Protein AF-X1BBL1-F1 (afdb_monomer_lite)

Foldseek 3Di:
DALCVLVCVVVVDPDDDPPPVVNVVSVVVNVVVVVCVLQAALLNLLLVLLVPDDDPLLSVLQCQCLVSPAQDHDQLPVSCVVSVHDSVVSVVSNVVSLVVLVPDPDHDRPLLVCLLVLLVVQPFAFQVVSLVVCVVSNRHPHSHGVVSSQVVCVSNVNHRQWDWDQAQNTITIHGPVVVVVLNLLRVVQLVVCQAAVKDALVVQLVVSCVVPVPDNRSVVSLVSQVRHPQWDDLDSVRRMIGGNPHDDHHLSVQLVVVCVVPVDDDLVRSLVSSCVDPSCVVPRDPSSSSVSSQVVDPPHDDDDD

Secondary structure (DSSP, 8-state):
--HHHHHHHHHS-SS--S-HHHHHHHHHHHHHHHHHGGG--HHHHHHHHHHTTS-HHHHHHHHHHHTTTTS-PPPHHHHHHHHT--HHHHHHHHHHHHHHHHT-S----HHHHHHHHHHHHH-SEEHHHHHHHHHHTTS-SS---HHHHHHHHHHTT---S-EEEEETTEEEEE-HHHHHHHHHHHHHHHHHHHHHS-EEHHHHHHHHHHH-TTS-HHHHHHHHGGGSTTEEEEETTTTEEEETTS---SHHHHHHHHHHHHSS--HHHHHHHHHT-TTTGGGPPPHHHHHHHHHTSTT------

pLDDT: mean 78.42, std 9.32, range [45.88, 94.31]

Structure (mmCIF, N/CA/C/O backbone):
data_AF-X1BBL1-F1
#
_entry.id   AF-X1BBL1-F1
#
loop_
_atom_site.group_PDB
_atom_site.id
_atom_site.type_symbol
_atom_site.label_atom_id
_atom_site.label_alt_id
_atom_site.label_comp_id
_atom_site.label_asym_id
_atom_site.label_entity_id
_atom_site.label_seq_id
_atom_site.pdbx_PDB_ins_code
_atom_site.Cartn_x
_atom_site.Cartn_y
_atom_site.Cartn_z
_atom_site.occupancy
_atom_site.B_iso_or_equiv
_atom_site.auth_seq_id
_atom_site.auth_comp_id
_atom_site.auth_asym_id
_atom_site.auth_atom_id
_atom_site.pdbx_PDB_model_num
ATOM 1 N N . ARG A 1 1 ? 21.858 10.797 -27.393 1.00 49.03 1 ARG A N 1
ATOM 2 C CA . ARG A 1 1 ? 22.378 11.812 -26.449 1.00 49.03 1 ARG A CA 1
ATOM 3 C C . ARG A 1 1 ? 21.248 12.142 -25.503 1.00 49.03 1 ARG A C 1
ATOM 5 O O . ARG A 1 1 ? 20.133 12.306 -25.986 1.00 49.03 1 ARG A O 1
ATOM 12 N N . SER A 1 2 ? 21.519 12.136 -24.206 1.00 47.72 2 SER A N 1
ATOM 13 C CA . SER A 1 2 ? 20.536 12.478 -23.174 1.00 47.72 2 SER A CA 1
ATOM 14 C C . SER A 1 2 ? 20.086 13.941 -23.322 1.00 47.72 2 SER A C 1
ATOM 16 O O . SER A 1 2 ? 20.860 14.765 -23.817 1.00 47.72 2 SER A O 1
ATOM 18 N N . ILE A 1 3 ? 18.854 14.272 -22.910 1.00 54.09 3 ILE A N 1
ATOM 19 C CA . ILE A 1 3 ? 18.365 15.666 -22.863 1.00 54.09 3 ILE A CA 1
ATOM 20 C C . ILE A 1 3 ? 19.303 16.510 -21.998 1.00 54.09 3 ILE A C 1
ATOM 22 O O . ILE A 1 3 ? 19.653 17.610 -22.410 1.00 54.09 3 ILE A O 1
ATOM 26 N N . ASP A 1 4 ? 19.785 15.954 -20.884 1.00 48.88 4 ASP A N 1
ATOM 27 C CA . ASP A 1 4 ? 20.775 16.603 -20.023 1.00 48.88 4 ASP A CA 1
ATOM 28 C C . ASP A 1 4 ? 22.119 16.787 -20.720 1.00 48.88 4 ASP A C 1
ATOM 30 O O . ASP A 1 4 ? 22.669 17.871 -20.712 1.00 48.88 4 ASP A O 1
ATOM 34 N N . GLU A 1 5 ? 22.639 15.790 -21.437 1.00 56.97 5 GLU A N 1
ATOM 35 C CA . GLU A 1 5 ? 23.907 15.971 -22.160 1.00 56.97 5 GLU A CA 1
ATOM 36 C C . GLU A 1 5 ? 23.832 17.105 -23.189 1.00 56.97 5 GLU A C 1
ATOM 38 O O . GLU A 1 5 ? 24.812 17.814 -23.384 1.00 56.97 5 GLU A O 1
ATOM 43 N N . LEU A 1 6 ? 22.688 17.278 -23.859 1.00 59.50 6 LEU A N 1
ATOM 44 C CA . LEU A 1 6 ? 22.479 18.375 -24.802 1.00 59.50 6 LEU A CA 1
ATOM 45 C C . LEU A 1 6 ? 22.178 19.700 -24.091 1.00 59.50 6 LEU A C 1
ATOM 47 O O . LEU A 1 6 ? 22.663 20.728 -24.552 1.00 59.50 6 LEU A O 1
ATOM 51 N N . SER A 1 7 ? 21.411 19.692 -22.996 1.00 54.03 7 SER A N 1
ATOM 52 C CA . SER A 1 7 ? 21.066 20.891 -22.225 1.00 54.03 7 SER A CA 1
ATOM 53 C C . SER A 1 7 ? 22.286 21.424 -21.477 1.00 54.03 7 SER A C 1
ATOM 55 O O . SER A 1 7 ? 22.622 22.590 -21.634 1.00 54.03 7 SER A O 1
ATOM 57 N N . THR A 1 8 ? 23.031 20.572 -20.775 1.00 62.16 8 THR A N 1
ATOM 58 C CA . THR A 1 8 ? 24.290 20.882 -20.097 1.00 62.16 8 THR A CA 1
ATOM 59 C C . THR A 1 8 ? 25.348 21.307 -21.112 1.00 62.16 8 THR A C 1
ATOM 61 O O . THR A 1 8 ? 25.975 22.349 -20.941 1.00 62.16 8 THR A O 1
ATOM 64 N N . ALA A 1 9 ? 25.479 20.608 -22.250 1.00 63.53 9 ALA A N 1
ATOM 65 C CA . ALA A 1 9 ? 26.380 21.047 -23.318 1.00 63.53 9 ALA A CA 1
ATOM 66 C C . ALA A 1 9 ? 25.924 22.325 -24.038 1.00 63.53 9 ALA A C 1
ATOM 68 O O . ALA A 1 9 ? 26.694 22.831 -24.842 1.00 63.53 9 ALA A O 1
ATOM 69 N N . LEU A 1 10 ? 24.712 22.839 -23.819 1.00 62.91 10 LEU A N 1
ATOM 70 C CA . LEU A 1 10 ? 24.268 24.143 -24.327 1.00 62.91 10 LEU A CA 1
ATOM 71 C C . LEU A 1 10 ? 24.371 25.237 -23.250 1.00 62.91 10 LEU A C 1
ATOM 73 O O . LEU A 1 10 ? 24.765 26.350 -23.572 1.00 62.91 10 LEU A O 1
ATOM 77 N N . LEU A 1 11 ? 24.068 24.918 -21.989 1.00 64.50 11 LEU A N 1
ATOM 78 C CA . LEU A 1 11 ? 24.039 25.844 -20.851 1.00 64.50 11 LEU A CA 1
ATOM 79 C C . LEU A 1 11 ? 25.426 26.109 -20.248 1.00 64.50 11 LEU A C 1
ATOM 81 O O . LEU A 1 11 ? 25.690 27.216 -19.792 1.00 64.50 11 LEU A O 1
ATOM 85 N N . GLU A 1 12 ? 26.327 25.122 -20.253 1.00 63.75 12 GLU A N 1
ATOM 86 C CA . GLU A 1 12 ? 27.678 25.255 -19.681 1.00 63.75 12 GLU A CA 1
ATOM 87 C C . GLU A 1 12 ? 28.721 25.761 -20.692 1.00 63.75 12 GLU A C 1
ATOM 89 O O . GLU A 1 12 ? 29.898 25.951 -20.361 1.00 63.75 12 GLU A O 1
ATOM 94 N N . ARG A 1 13 ? 28.324 25.996 -21.948 1.00 63.34 13 ARG A N 1
ATOM 95 C CA . ARG A 1 13 ? 29.241 26.491 -22.976 1.00 63.34 13 ARG A CA 1
ATOM 96 C C . ARG A 1 13 ? 29.558 27.966 -22.770 1.00 63.34 13 ARG A C 1
ATOM 98 O O . ARG A 1 13 ? 28.699 28.826 -22.893 1.00 63.34 13 ARG A O 1
ATOM 105 N N . LYS A 1 14 ? 30.841 28.263 -22.541 1.00 56.97 14 LYS A N 1
ATOM 106 C CA . LYS A 1 14 ? 31.370 29.640 -22.496 1.00 56.97 14 LYS A CA 1
ATOM 107 C C . LYS A 1 14 ? 31.549 30.282 -23.879 1.00 56.97 14 LYS A C 1
ATOM 109 O O . LYS A 1 14 ? 31.683 31.497 -23.955 1.00 56.97 14 LYS A O 1
ATOM 114 N N . ILE A 1 15 ? 31.615 29.479 -24.944 1.00 58.47 15 ILE A N 1
ATOM 115 C CA . ILE A 1 15 ? 31.818 29.919 -26.333 1.00 58.47 15 ILE A CA 1
ATOM 116 C C . ILE A 1 15 ? 30.954 29.028 -27.233 1.00 58.47 15 ILE A C 1
ATOM 118 O O . ILE A 1 15 ? 31.037 27.798 -27.139 1.00 58.47 15 ILE A O 1
ATOM 122 N N . ASP A 1 16 ? 30.137 29.633 -28.096 1.00 59.69 16 ASP A N 1
ATOM 123 C CA . ASP A 1 16 ? 29.344 28.890 -29.075 1.00 59.69 16 ASP A CA 1
ATOM 124 C C . ASP A 1 16 ? 30.249 28.234 -30.136 1.00 59.69 16 ASP A C 1
ATOM 126 O O . ASP A 1 16 ? 31.220 28.848 -30.589 1.00 59.69 16 ASP A O 1
ATOM 130 N N . PRO A 1 17 ? 29.979 26.981 -30.555 1.00 59.94 17 PRO A N 1
ATOM 131 C CA . PRO A 1 17 ? 30.745 26.341 -31.619 1.00 59.94 17 PRO A CA 1
ATOM 132 C C . PRO A 1 17 ? 30.629 27.132 -32.923 1.00 59.94 17 PRO A C 1
ATOM 134 O O . PRO A 1 17 ? 29.536 27.550 -33.294 1.00 59.94 17 PRO A O 1
ATOM 137 N N . PHE A 1 18 ? 31.724 27.220 -33.681 1.00 55.69 18 PHE A N 1
ATOM 138 C CA . PHE A 1 18 ? 31.746 27.850 -35.010 1.00 55.69 18 PHE A CA 1
ATOM 139 C C . PHE A 1 18 ? 30.766 27.216 -36.021 1.00 55.69 18 PHE A C 1
ATOM 141 O O . PHE A 1 18 ? 30.414 27.848 -37.014 1.00 55.69 18 PHE A O 1
ATOM 148 N N . ASP A 1 19 ? 30.297 25.987 -35.774 1.00 70.38 19 ASP A N 1
ATOM 149 C CA . ASP A 1 19 ? 29.277 25.319 -36.584 1.00 70.38 19 ASP A CA 1
ATOM 150 C C . ASP A 1 19 ? 27.864 25.560 -36.021 1.00 70.38 19 ASP A C 1
ATOM 152 O O . ASP A 1 19 ? 27.320 24.778 -35.231 1.00 70.38 19 ASP A O 1
ATOM 156 N N . LEU A 1 20 ? 27.238 26.644 -36.481 1.00 65.19 20 LEU A N 1
ATOM 157 C CA . LEU A 1 20 ? 25.829 26.959 -36.219 1.00 65.19 20 LEU A CA 1
ATOM 158 C C . LEU A 1 20 ? 24.881 25.825 -36.661 1.00 65.19 20 LEU A C 1
ATOM 160 O O . LEU A 1 20 ? 23.825 25.625 -36.057 1.00 65.19 20 LEU A O 1
ATOM 164 N N . GLY A 1 21 ? 25.258 25.033 -37.672 1.00 71.81 21 GLY A N 1
ATOM 165 C CA . GLY A 1 21 ? 24.482 23.890 -38.154 1.00 71.81 21 GLY A CA 1
ATOM 166 C C . GLY A 1 21 ? 24.421 22.738 -37.148 1.00 71.81 21 GLY A C 1
ATOM 167 O O . GLY A 1 21 ? 23.401 22.047 -37.059 1.00 71.81 21 GLY A O 1
ATOM 168 N N . TYR A 1 22 ? 25.469 22.554 -36.346 1.00 68.25 22 TYR A N 1
ATOM 169 C CA . TYR A 1 22 ? 25.477 21.613 -35.226 1.00 68.25 22 TYR A CA 1
ATOM 170 C C . TYR A 1 22 ? 24.538 22.067 -34.102 1.00 68.25 22 TYR A C 1
ATOM 172 O O . TYR A 1 22 ? 23.734 21.270 -33.616 1.00 68.25 22 TYR A O 1
ATOM 180 N N . VAL A 1 23 ? 24.586 23.349 -33.723 1.00 68.81 23 VAL A N 1
ATOM 181 C CA . VAL A 1 23 ? 23.731 23.909 -32.660 1.00 68.81 23 VAL A CA 1
ATOM 182 C C . VAL A 1 23 ? 22.255 23.825 -33.045 1.00 68.81 23 VAL A C 1
ATOM 184 O O . VAL A 1 23 ? 21.446 23.335 -32.261 1.00 68.81 23 VAL A O 1
ATOM 187 N N . ILE A 1 24 ? 21.904 24.195 -34.280 1.00 75.31 24 ILE A N 1
ATOM 188 C CA . ILE A 1 24 ? 20.528 24.093 -34.789 1.00 75.31 24 ILE A CA 1
ATOM 189 C C . ILE A 1 24 ? 20.032 22.640 -34.774 1.00 75.31 24 ILE A C 1
ATOM 191 O O . ILE A 1 24 ? 18.863 22.389 -34.480 1.00 75.31 24 ILE A O 1
ATOM 195 N N . ARG A 1 25 ? 20.900 21.668 -35.073 1.00 74.81 25 ARG A N 1
ATOM 196 C CA . ARG A 1 25 ? 20.548 20.242 -35.037 1.00 74.81 25 ARG A CA 1
ATOM 197 C C . ARG A 1 25 ? 20.296 19.767 -33.609 1.00 74.81 25 ARG A C 1
ATOM 199 O O . ARG A 1 25 ? 19.240 19.202 -33.355 1.00 74.81 25 ARG A O 1
ATOM 206 N N . CYS A 1 26 ? 21.191 20.100 -32.679 1.00 65.94 26 CYS A N 1
ATOM 207 C CA . CYS A 1 26 ? 21.011 19.825 -31.253 1.00 65.94 26 CYS A CA 1
ATOM 208 C C . CYS A 1 26 ? 19.726 20.460 -30.703 1.00 65.94 26 CYS A C 1
ATOM 210 O O . CYS A 1 26 ? 18.982 19.789 -29.998 1.00 65.94 26 CYS A O 1
ATOM 212 N N . LEU A 1 27 ? 19.421 21.712 -31.063 1.00 71.00 27 LEU A N 1
ATOM 213 C CA . LEU A 1 27 ? 18.188 22.390 -30.650 1.00 71.00 27 LEU A CA 1
ATOM 214 C C . LEU A 1 27 ? 16.934 21.754 -31.260 1.00 71.00 27 LEU A C 1
ATOM 216 O O . LEU A 1 27 ? 15.919 21.652 -30.578 1.00 71.00 27 LEU A O 1
ATOM 220 N N . ARG A 1 28 ? 16.978 21.291 -32.518 1.00 75.12 28 ARG A N 1
ATOM 221 C CA . ARG A 1 28 ? 15.865 20.532 -33.117 1.00 75.12 28 ARG A CA 1
ATOM 222 C C . ARG A 1 28 ? 15.668 19.185 -32.443 1.00 75.12 28 ARG A C 1
ATOM 224 O O . ARG A 1 28 ? 14.526 18.796 -32.237 1.00 75.12 28 ARG A O 1
ATOM 231 N N . ASP A 1 29 ? 16.746 18.481 -32.127 1.00 67.00 29 ASP A N 1
ATOM 232 C CA . ASP A 1 29 ? 16.673 17.187 -31.451 1.00 67.00 29 ASP A CA 1
ATOM 233 C C . ASP A 1 29 ? 16.125 17.363 -30.030 1.00 67.00 29 ASP A C 1
ATOM 235 O O . ASP A 1 29 ? 15.209 16.649 -29.633 1.00 67.00 29 ASP A O 1
ATOM 239 N N . LEU A 1 30 ? 16.580 18.393 -29.311 1.00 67.00 30 LEU A N 1
ATOM 240 C CA . LEU A 1 30 ? 16.077 18.755 -27.986 1.00 67.00 30 LEU A CA 1
ATOM 241 C C . LEU A 1 30 ? 14.605 19.193 -28.048 1.00 67.00 30 LEU A C 1
ATOM 243 O O . LEU A 1 30 ? 13.799 18.733 -27.247 1.00 67.00 30 LEU A O 1
ATOM 247 N N . ARG A 1 31 ? 14.211 19.986 -29.052 1.00 70.19 31 ARG A N 1
ATOM 248 C CA . ARG A 1 31 ? 12.809 20.362 -29.292 1.00 70.19 31 ARG A CA 1
ATOM 249 C C . ARG A 1 31 ? 11.926 19.158 -29.618 1.00 70.19 31 ARG A C 1
ATOM 251 O O . ARG A 1 31 ? 10.847 19.052 -29.058 1.00 70.19 31 ARG A O 1
ATOM 258 N N . LYS A 1 32 ? 12.372 18.235 -30.475 1.00 68.56 32 LYS A N 1
ATOM 259 C CA . LYS A 1 32 ? 11.633 16.996 -30.778 1.00 68.56 32 LYS A CA 1
ATOM 260 C C . LYS A 1 32 ? 11.465 16.113 -29.543 1.00 68.56 32 LYS A C 1
ATOM 262 O O . LYS A 1 32 ? 10.445 15.448 -29.414 1.00 68.56 32 LYS A O 1
ATOM 267 N N . LEU A 1 33 ? 12.459 16.089 -28.654 1.00 62.94 33 LEU A N 1
ATOM 268 C CA . LEU A 1 33 ? 12.365 15.387 -27.374 1.00 62.94 33 LEU A CA 1
ATOM 269 C C . LEU A 1 33 ? 11.375 16.090 -26.432 1.00 62.94 33 LEU A C 1
ATOM 271 O O . LEU A 1 33 ? 10.506 15.425 -25.877 1.00 62.94 33 LEU A O 1
ATOM 275 N N . LEU A 1 34 ? 11.421 17.425 -26.336 1.00 64.44 34 LEU A N 1
ATOM 276 C CA . LEU A 1 34 ? 10.451 18.233 -25.581 1.00 64.44 34 LEU A CA 1
ATOM 277 C C . LEU A 1 34 ? 9.013 18.073 -26.095 1.00 64.44 34 LEU A C 1
ATOM 279 O O . LEU A 1 34 ? 8.094 17.935 -25.297 1.00 64.44 34 LEU A O 1
ATOM 283 N N . GLU A 1 35 ? 8.812 18.038 -27.413 1.00 65.38 35 GLU A N 1
ATOM 284 C CA . GLU A 1 35 ? 7.498 17.835 -28.039 1.00 65.38 35 GLU A CA 1
ATOM 285 C C . GLU A 1 35 ? 6.933 16.428 -27.770 1.00 65.38 35 GLU A C 1
ATOM 287 O O . GLU A 1 35 ? 5.717 16.250 -27.748 1.00 65.38 35 GLU A O 1
ATOM 292 N N . LYS A 1 36 ? 7.793 15.430 -27.519 1.00 64.12 36 LYS A N 1
ATOM 293 C CA . LYS A 1 36 ? 7.380 14.063 -27.161 1.00 64.12 36 LYS A CA 1
ATOM 294 C C . LYS A 1 36 ? 7.104 13.875 -25.666 1.00 64.12 36 LYS A C 1
ATOM 296 O O . LYS A 1 36 ? 6.277 13.028 -25.325 1.00 64.12 36 LYS A O 1
ATOM 301 N N . MET A 1 37 ? 7.743 14.664 -24.796 1.00 60.22 37 MET A N 1
ATOM 302 C CA . MET A 1 37 ? 7.640 14.558 -23.331 1.00 60.22 37 MET A CA 1
ATOM 303 C C . MET A 1 37 ? 6.208 14.518 -22.765 1.00 60.22 37 MET A C 1
ATOM 305 O O . MET A 1 37 ? 5.965 13.663 -21.920 1.00 60.22 37 MET A O 1
ATOM 309 N N . PRO A 1 38 ? 5.226 15.323 -23.225 1.00 57.88 38 PRO A N 1
ATOM 310 C CA . PRO A 1 38 ? 3.871 15.261 -22.665 1.00 57.88 38 PRO A CA 1
ATOM 311 C C . PRO A 1 38 ? 3.097 13.978 -23.021 1.00 57.88 38 PRO A C 1
ATOM 313 O O . PRO A 1 38 ? 2.022 13.744 -22.480 1.00 57.88 38 PRO A O 1
ATOM 316 N N . SER A 1 39 ? 3.615 13.145 -23.929 1.00 63.62 39 SER A N 1
ATOM 317 C CA . SER A 1 39 ? 3.014 11.857 -24.317 1.00 63.62 39 SER A CA 1
ATOM 318 C C . SER A 1 39 ? 3.812 10.638 -23.847 1.00 63.62 39 SER A C 1
ATOM 320 O O . SER A 1 39 ? 3.406 9.495 -24.103 1.00 63.62 39 SER A O 1
ATOM 322 N N . LEU A 1 40 ? 4.959 10.882 -23.204 1.00 70.69 40 LEU A N 1
ATOM 323 C CA . LEU A 1 40 ? 5.842 9.840 -22.714 1.00 70.69 40 LEU A CA 1
ATOM 324 C C . LEU A 1 40 ? 5.263 9.255 -21.431 1.00 70.69 40 LEU A C 1
ATOM 326 O O . LEU A 1 40 ? 4.889 9.955 -20.499 1.00 70.69 40 LEU A O 1
ATOM 330 N N . THR A 1 41 ? 5.183 7.935 -21.428 1.00 82.06 41 THR A N 1
ATOM 331 C CA . THR A 1 41 ? 4.738 7.148 -20.280 1.00 82.06 41 THR A CA 1
ATOM 332 C C . THR A 1 41 ? 5.958 6.551 -19.608 1.00 82.06 41 THR A C 1
ATOM 334 O O . THR A 1 41 ? 6.998 6.425 -20.251 1.00 82.06 41 THR A O 1
ATOM 337 N N . LEU A 1 42 ? 5.850 6.156 -18.347 1.00 80.62 42 LEU A N 1
ATOM 338 C CA . LEU A 1 42 ? 6.939 5.555 -17.591 1.00 80.62 42 LEU A CA 1
ATOM 339 C C . LEU A 1 42 ? 7.478 4.309 -18.305 1.00 80.62 42 LEU A C 1
ATOM 341 O O . LEU A 1 42 ? 8.685 4.112 -18.401 1.00 80.62 42 LEU A O 1
ATOM 345 N N . GLU A 1 43 ? 6.586 3.481 -18.847 1.00 80.75 43 GLU A N 1
ATOM 346 C CA . GLU A 1 43 ? 6.943 2.274 -19.586 1.00 80.75 43 GLU A CA 1
ATOM 347 C C . GLU A 1 43 ? 7.654 2.624 -20.896 1.00 80.75 43 GLU A C 1
ATOM 349 O O . GLU A 1 43 ? 8.664 2.007 -21.233 1.00 80.75 43 GLU A O 1
ATOM 354 N N . GLY A 1 44 ? 7.154 3.639 -21.608 1.00 78.69 44 GLY A N 1
ATOM 355 C CA . GLY A 1 44 ? 7.767 4.146 -22.834 1.00 78.69 44 GLY A CA 1
ATOM 356 C C . GLY A 1 44 ? 9.140 4.773 -22.593 1.00 78.69 44 GLY A C 1
ATOM 357 O O . GLY A 1 44 ? 10.075 4.487 -23.332 1.00 78.69 44 GLY A O 1
ATOM 358 N N . GLU A 1 45 ? 9.286 5.564 -21.531 1.00 80.31 45 GLU A N 1
ATOM 359 C CA . GLU A 1 45 ? 10.545 6.189 -21.125 1.00 80.31 45 GLU A CA 1
ATOM 360 C C . GLU A 1 45 ? 11.590 5.127 -20.798 1.00 80.31 45 GLU A C 1
ATOM 362 O O . GLU A 1 45 ? 12.699 5.149 -21.331 1.00 80.31 45 GLU A O 1
ATOM 367 N N . LEU A 1 46 ? 11.222 4.151 -19.966 1.00 80.38 46 LEU A N 1
ATOM 368 C CA . LEU A 1 46 ? 12.102 3.042 -19.626 1.00 80.38 46 LEU A CA 1
ATOM 369 C C . LEU A 1 46 ? 12.458 2.244 -20.886 1.00 80.38 46 LEU A C 1
ATOM 371 O O . LEU A 1 46 ? 13.636 2.002 -21.141 1.00 80.38 46 LEU A O 1
ATOM 375 N N . ALA A 1 47 ? 11.484 1.900 -21.730 1.00 79.50 47 ALA A N 1
ATOM 376 C CA . ALA A 1 47 ? 11.753 1.201 -22.982 1.00 79.50 47 ALA A CA 1
ATOM 377 C C . ALA A 1 47 ? 12.732 1.976 -23.882 1.00 79.50 47 ALA A C 1
ATOM 379 O O . ALA A 1 47 ? 13.685 1.374 -24.368 1.00 79.50 47 ALA A O 1
ATOM 380 N N . GLU A 1 48 ? 12.570 3.292 -24.057 1.00 78.94 48 GLU A N 1
ATOM 381 C CA . GLU A 1 48 ? 13.471 4.131 -24.863 1.00 78.94 48 GLU A CA 1
ATOM 382 C C . GLU A 1 48 ? 14.885 4.219 -24.274 1.00 78.94 48 GLU A C 1
ATOM 384 O O . GLU A 1 48 ? 15.877 4.097 -25.008 1.00 78.94 48 GLU A O 1
ATOM 389 N N . ILE A 1 49 ? 14.992 4.360 -22.947 1.00 77.00 49 ILE A N 1
ATOM 390 C CA . ILE A 1 49 ? 16.273 4.353 -22.233 1.00 77.00 49 ILE A CA 1
ATOM 391 C C . ILE A 1 49 ? 17.026 3.072 -22.565 1.00 77.00 49 ILE A C 1
ATOM 393 O O . ILE A 1 49 ? 18.190 3.147 -22.965 1.00 77.00 49 ILE A O 1
ATOM 397 N N . PHE A 1 50 ? 16.364 1.915 -22.452 1.00 75.75 50 PHE A N 1
ATOM 398 C CA . PHE A 1 50 ? 16.969 0.609 -22.710 1.00 75.75 50 PHE A CA 1
ATOM 399 C C . PHE A 1 50 ? 17.143 0.308 -24.211 1.00 75.75 50 PHE A C 1
ATOM 401 O O . PHE A 1 50 ? 18.078 -0.404 -24.574 1.00 75.75 50 PHE A O 1
ATOM 408 N N . ALA A 1 51 ? 16.323 0.889 -25.095 1.00 72.06 51 ALA A N 1
ATOM 409 C CA . ALA A 1 51 ? 16.302 0.565 -26.523 1.00 72.06 51 ALA A CA 1
ATOM 410 C C . ALA A 1 51 ? 17.537 1.008 -27.309 1.00 72.06 51 ALA A C 1
ATOM 412 O O . ALA A 1 51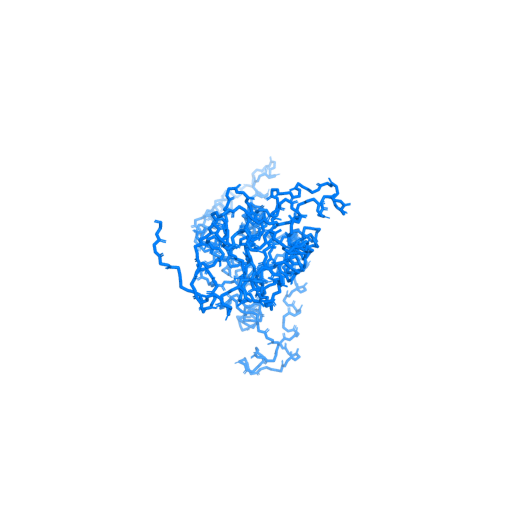 ? 17.863 0.430 -28.343 1.00 72.06 51 ALA A O 1
ATOM 413 N N . SER A 1 52 ? 18.247 2.018 -26.814 1.00 60.94 52 SER A N 1
ATOM 414 C CA . SER A 1 52 ? 19.248 2.735 -27.603 1.00 60.94 52 SER A CA 1
ATOM 415 C C . SER A 1 52 ? 20.470 1.899 -28.033 1.00 60.94 52 SER A C 1
ATOM 417 O O . SER A 1 52 ? 21.220 2.370 -28.880 1.00 60.94 52 SER A O 1
ATOM 419 N N . ASN A 1 53 ? 20.707 0.693 -27.484 1.00 57.47 53 ASN A N 1
ATOM 420 C CA . ASN A 1 53 ? 21.989 -0.017 -27.653 1.00 57.47 53 ASN A CA 1
ATOM 421 C C . ASN A 1 53 ? 21.936 -1.566 -27.752 1.00 57.47 53 ASN A C 1
ATOM 423 O O . ASN A 1 53 ? 22.995 -2.200 -27.705 1.00 57.47 53 ASN A O 1
ATOM 427 N N . ASP A 1 54 ? 20.774 -2.222 -27.874 1.00 67.56 54 ASP A N 1
ATOM 428 C CA . ASP A 1 54 ? 20.695 -3.698 -27.934 1.00 67.56 54 ASP A CA 1
ATOM 429 C C . ASP A 1 54 ? 19.673 -4.232 -28.951 1.00 67.56 54 ASP A C 1
ATOM 431 O O . ASP A 1 54 ? 18.807 -3.518 -29.443 1.00 67.56 54 ASP A O 1
ATOM 435 N N . HIS A 1 55 ? 19.784 -5.525 -29.278 1.00 80.69 55 HIS A N 1
ATOM 436 C CA . HIS A 1 55 ? 18.823 -6.215 -30.140 1.00 80.69 55 HIS A CA 1
ATOM 437 C C . HIS A 1 55 ? 17.404 -6.163 -29.560 1.00 80.69 55 HIS A C 1
ATOM 439 O O . HIS A 1 55 ? 17.219 -6.514 -28.393 1.00 80.69 55 HIS A O 1
ATOM 445 N N . GLN A 1 56 ? 16.415 -5.866 -30.412 1.00 83.25 56 GLN A N 1
ATOM 446 C CA . GLN A 1 56 ? 14.993 -5.765 -30.055 1.00 83.25 56 GLN A CA 1
ATOM 447 C C . GLN A 1 56 ? 14.514 -6.913 -29.153 1.00 83.25 56 GLN A C 1
ATOM 449 O O . GLN A 1 56 ? 14.009 -6.675 -28.066 1.00 83.25 56 GLN A O 1
ATOM 454 N N . ARG A 1 57 ? 14.827 -8.166 -29.507 1.00 86.38 57 ARG A N 1
ATOM 455 C CA . ARG A 1 57 ? 14.444 -9.346 -28.710 1.00 86.38 57 ARG A CA 1
ATOM 456 C C . ARG A 1 57 ? 14.956 -9.319 -27.264 1.00 86.38 57 ARG A C 1
ATOM 458 O O . ARG A 1 57 ? 14.279 -9.798 -26.364 1.00 86.38 57 ARG A O 1
ATOM 465 N N . ASN A 1 58 ? 16.164 -8.808 -27.021 1.00 87.00 58 ASN A N 1
ATOM 466 C CA . ASN A 1 58 ? 16.706 -8.724 -25.661 1.00 87.00 58 ASN A CA 1
ATOM 467 C C . ASN A 1 58 ? 15.971 -7.660 -24.836 1.00 87.00 58 ASN A C 1
ATOM 469 O O . ASN A 1 58 ? 15.832 -7.818 -23.623 1.00 87.00 58 ASN A O 1
ATOM 473 N N . LEU A 1 59 ? 15.520 -6.594 -25.497 1.00 85.12 59 LEU A N 1
ATOM 474 C CA . LEU A 1 59 ? 14.724 -5.533 -24.893 1.00 85.12 59 LEU A CA 1
ATOM 475 C C . LEU A 1 59 ? 13.330 -6.038 -24.559 1.00 85.12 59 LEU A C 1
ATOM 477 O O . LEU A 1 59 ? 12.892 -5.841 -23.434 1.00 85.12 59 LEU A O 1
ATOM 481 N N . ASP A 1 60 ? 12.697 -6.779 -25.467 1.00 87.56 60 ASP A N 1
ATOM 482 C CA . ASP A 1 60 ? 11.387 -7.389 -25.230 1.00 87.56 60 ASP A CA 1
ATOM 483 C C . ASP A 1 60 ? 11.440 -8.352 -24.027 1.00 87.56 60 ASP A C 1
ATOM 485 O O . ASP A 1 60 ? 10.574 -8.320 -23.152 1.00 87.56 60 ASP A O 1
ATOM 489 N N . VAL A 1 61 ? 12.523 -9.136 -23.910 1.00 89.50 61 VAL A N 1
ATOM 490 C CA . VAL A 1 61 ? 12.792 -9.992 -22.740 1.00 89.50 61 VAL A CA 1
ATOM 491 C C . VAL A 1 61 ? 12.886 -9.170 -21.446 1.00 89.50 61 VAL A C 1
ATOM 493 O O . VAL A 1 61 ? 12.349 -9.586 -20.419 1.00 89.50 61 VAL A O 1
ATOM 496 N N . LEU A 1 62 ? 13.554 -8.010 -21.467 1.00 87.62 62 LEU A N 1
ATOM 497 C CA . LEU A 1 62 ? 13.668 -7.132 -20.297 1.00 87.62 62 LEU A CA 1
ATOM 498 C C . LEU A 1 62 ? 12.330 -6.469 -19.945 1.00 87.62 62 LEU A C 1
ATOM 500 O O . LEU A 1 62 ? 11.954 -6.471 -18.773 1.00 87.62 62 LEU A O 1
ATOM 504 N N . ILE A 1 63 ? 11.624 -5.935 -20.943 1.00 87.12 63 ILE A N 1
ATOM 505 C CA . ILE A 1 63 ? 10.315 -5.281 -20.826 1.00 87.12 63 ILE A CA 1
ATOM 506 C C . ILE A 1 63 ? 9.308 -6.243 -20.188 1.00 87.12 63 ILE A C 1
ATOM 508 O O . ILE A 1 63 ? 8.648 -5.878 -19.213 1.00 87.12 63 ILE A O 1
ATOM 512 N N . MET A 1 64 ? 9.247 -7.492 -20.667 1.00 87.31 64 MET A N 1
ATOM 513 C CA . MET A 1 64 ? 8.382 -8.519 -20.087 1.00 87.31 64 MET A CA 1
ATOM 514 C C . MET A 1 64 ? 8.839 -8.899 -18.676 1.00 87.31 64 MET A C 1
ATOM 516 O O . MET A 1 64 ? 8.043 -8.877 -17.744 1.00 87.31 64 MET A O 1
ATOM 520 N N . PHE A 1 65 ? 10.130 -9.179 -18.467 1.00 86.00 65 PHE A N 1
ATOM 521 C CA . PHE A 1 65 ? 10.645 -9.550 -17.143 1.00 86.00 65 PHE A CA 1
ATOM 522 C C . PHE A 1 65 ? 10.359 -8.483 -16.076 1.00 86.00 65 PHE A C 1
ATOM 524 O O . PHE A 1 65 ? 10.025 -8.807 -14.935 1.00 86.00 65 PHE A O 1
ATOM 531 N N . ARG A 1 66 ? 10.470 -7.203 -16.441 1.00 84.06 66 ARG A N 1
ATOM 532 C CA . ARG A 1 66 ? 10.205 -6.077 -15.541 1.00 84.06 66 ARG A CA 1
ATOM 533 C C . ARG A 1 66 ? 8.735 -5.700 -15.440 1.00 84.06 66 ARG A C 1
ATOM 535 O O . ARG A 1 66 ? 8.396 -4.977 -14.512 1.00 84.06 66 ARG A O 1
ATOM 542 N N . GLY A 1 67 ? 7.871 -6.218 -16.308 1.00 82.81 67 GLY A N 1
ATOM 543 C CA . GLY A 1 67 ? 6.451 -5.885 -16.302 1.00 82.81 67 GLY A CA 1
ATOM 544 C C . GLY A 1 67 ? 6.154 -4.489 -16.828 1.00 82.81 67 GLY A C 1
ATOM 545 O O . GLY A 1 67 ? 5.176 -3.881 -16.410 1.00 82.81 67 GLY A O 1
ATOM 546 N N . TRP A 1 68 ? 6.994 -3.965 -17.722 1.00 83.69 68 TRP A N 1
ATOM 547 C CA . TRP A 1 68 ? 6.711 -2.717 -18.439 1.00 83.69 68 TRP A CA 1
ATOM 548 C C . TRP A 1 68 ? 5.714 -2.932 -19.589 1.00 83.69 68 TRP A C 1
ATOM 550 O O . TRP A 1 68 ? 5.218 -1.970 -20.157 1.00 83.69 68 TRP A O 1
ATOM 560 N N . TRP A 1 69 ? 5.406 -4.189 -19.927 1.00 79.69 69 TRP A N 1
ATOM 561 C CA . TRP A 1 69 ? 4.419 -4.542 -20.950 1.00 79.69 69 TRP A CA 1
ATOM 562 C C . TRP A 1 69 ? 2.971 -4.464 -20.445 1.00 79.69 69 TRP A C 1
ATOM 564 O O . TRP A 1 69 ? 2.124 -3.833 -21.064 1.00 79.69 69 TRP A O 1
ATOM 574 N N . ASP A 1 70 ? 2.685 -5.112 -19.316 1.00 78.69 70 ASP A N 1
ATOM 575 C CA . ASP A 1 70 ? 1.331 -5.315 -18.779 1.00 78.69 70 ASP A CA 1
ATOM 576 C C . ASP A 1 70 ? 1.205 -4.918 -17.294 1.00 78.69 70 ASP A C 1
ATOM 578 O O . ASP A 1 70 ? 0.178 -5.153 -16.657 1.00 78.69 70 ASP A O 1
ATOM 582 N N . GLY A 1 71 ? 2.257 -4.323 -16.725 1.00 73.25 71 GLY A N 1
ATOM 583 C CA . GLY A 1 71 ? 2.309 -3.907 -15.329 1.00 73.25 71 GLY A CA 1
ATOM 584 C C . GLY A 1 71 ? 2.637 -5.025 -14.339 1.00 73.25 71 GLY A C 1
ATOM 585 O O . GLY A 1 71 ? 2.749 -4.757 -13.137 1.00 73.25 71 GLY A O 1
ATOM 586 N N . ARG A 1 72 ? 2.822 -6.272 -14.799 1.00 79.12 72 ARG A N 1
ATOM 587 C CA . ARG A 1 72 ? 3.115 -7.436 -13.955 1.00 79.12 72 ARG A CA 1
ATOM 588 C C . ARG A 1 72 ? 4.551 -7.913 -14.151 1.00 79.12 72 ARG A C 1
ATOM 590 O O . ARG A 1 72 ? 4.978 -8.223 -15.251 1.00 79.12 72 ARG A O 1
ATOM 597 N N . GLN A 1 73 ? 5.290 -8.070 -13.054 1.00 81.00 73 GLN A N 1
ATOM 598 C CA . GLN A 1 73 ? 6.595 -8.734 -13.104 1.00 81.00 73 GLN A CA 1
ATOM 599 C C . GLN A 1 73 ? 6.437 -10.233 -13.377 1.00 81.00 73 GLN A C 1
ATOM 601 O O . GLN A 1 73 ? 5.681 -10.920 -12.680 1.00 81.00 73 GLN A O 1
ATOM 606 N N . TYR A 1 74 ? 7.194 -10.727 -14.354 1.00 86.31 74 TYR A N 1
ATOM 607 C CA . TYR A 1 74 ? 7.260 -12.142 -14.702 1.00 86.31 74 TYR A CA 1
ATOM 608 C C . TYR A 1 74 ? 8.508 -12.794 -14.119 1.00 86.31 74 TYR A C 1
ATOM 610 O O . TYR A 1 74 ? 9.569 -12.187 -13.961 1.00 86.31 74 TYR A O 1
ATOM 618 N N . THR A 1 75 ? 8.403 -14.079 -13.815 1.00 90.06 75 THR A N 1
ATOM 619 C CA . THR A 1 75 ? 9.554 -14.879 -13.413 1.00 90.06 75 THR A CA 1
ATOM 620 C C . THR A 1 75 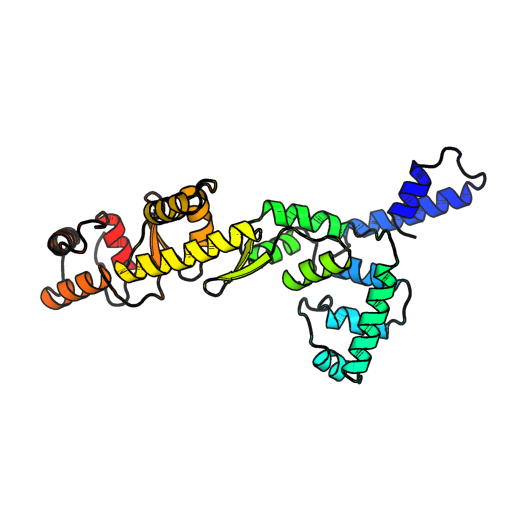? 10.455 -15.167 -14.614 1.00 90.06 75 THR A C 1
ATOM 622 O O . THR A 1 75 ? 10.011 -15.267 -15.754 1.00 90.06 75 THR A O 1
ATOM 625 N N . LEU A 1 76 ? 11.746 -15.401 -14.356 1.00 91.50 76 LEU A N 1
ATOM 626 C CA . LEU A 1 76 ? 12.708 -15.802 -15.396 1.00 91.50 76 LEU A CA 1
ATOM 627 C C . LEU A 1 76 ? 12.279 -17.063 -16.167 1.00 91.50 76 LEU A C 1
ATOM 629 O O . LEU A 1 76 ? 12.748 -17.287 -17.278 1.00 91.50 76 LEU A O 1
ATOM 633 N N . ARG A 1 77 ? 11.448 -17.913 -15.548 1.00 92.88 77 ARG A N 1
ATOM 634 C CA . ARG A 1 77 ? 10.909 -19.120 -16.172 1.00 92.88 77 ARG A CA 1
ATOM 635 C C . ARG A 1 77 ? 9.782 -18.781 -17.143 1.00 92.88 77 ARG A C 1
ATOM 637 O O . ARG A 1 77 ? 9.875 -19.205 -18.283 1.00 92.88 77 ARG A O 1
ATOM 644 N N . GLU A 1 78 ? 8.790 -18.004 -16.710 1.00 92.25 78 GLU A N 1
ATOM 645 C CA . GLU A 1 78 ? 7.662 -17.586 -17.561 1.00 92.25 78 GLU A CA 1
ATOM 646 C C . GLU A 1 78 ? 8.161 -16.829 -18.802 1.00 92.25 78 GLU A C 1
ATOM 648 O O . GLU A 1 78 ? 7.777 -17.149 -19.919 1.00 92.25 78 GLU A O 1
ATOM 653 N N . VAL A 1 79 ? 9.114 -15.905 -18.627 1.00 91.88 79 VAL A N 1
ATOM 654 C CA . VAL A 1 79 ? 9.751 -15.202 -19.757 1.00 91.88 79 VAL A CA 1
ATOM 655 C C . VAL A 1 79 ? 10.546 -16.171 -20.642 1.00 91.88 79 VAL A C 1
ATOM 657 O O . VAL A 1 79 ? 10.594 -16.028 -21.859 1.00 91.88 79 VAL A O 1
ATOM 660 N N . GLY A 1 80 ? 11.199 -17.174 -20.052 1.00 91.62 80 GLY A N 1
ATOM 661 C CA . GLY A 1 80 ? 11.927 -18.187 -20.813 1.00 91.62 80 GLY A CA 1
ATOM 662 C C . GLY A 1 80 ? 11.009 -19.026 -21.701 1.00 91.62 80 GLY A C 1
ATOM 663 O O . GLY A 1 80 ? 11.325 -19.242 -22.866 1.00 91.62 80 GLY A O 1
ATOM 664 N N . GLU A 1 81 ? 9.866 -19.452 -21.165 1.00 92.94 81 GLU A N 1
ATOM 665 C CA . GLU A 1 81 ? 8.848 -20.211 -21.897 1.00 92.94 81 GLU A CA 1
ATOM 666 C C . GLU A 1 81 ? 8.285 -19.391 -23.071 1.00 92.94 81 GLU A C 1
ATOM 668 O O . GLU A 1 81 ? 8.266 -19.896 -24.191 1.00 92.94 81 GLU A O 1
ATOM 673 N N . GLU A 1 82 ? 7.967 -18.110 -22.856 1.00 91.50 82 GLU A N 1
ATOM 674 C CA . GLU A 1 82 ? 7.442 -17.216 -23.902 1.00 91.50 82 GLU A CA 1
ATOM 675 C C . GLU A 1 82 ? 8.439 -16.984 -25.051 1.00 91.50 82 GLU A C 1
ATOM 677 O O . GLU A 1 82 ? 8.097 -17.054 -26.229 1.00 91.50 82 GLU A O 1
ATOM 682 N N . PHE A 1 83 ? 9.712 -16.738 -24.727 1.00 90.50 83 PHE A N 1
ATOM 683 C CA . PHE A 1 83 ? 10.730 -16.412 -25.730 1.00 90.50 83 PHE A CA 1
ATOM 684 C C . PHE A 1 83 ? 11.507 -17.630 -26.254 1.00 90.50 83 PHE A C 1
ATOM 686 O O . PHE A 1 83 ? 12.461 -17.448 -27.022 1.00 90.50 83 PHE A O 1
ATOM 693 N N . GLY A 1 84 ? 11.166 -18.854 -25.837 1.00 92.25 84 GLY A N 1
ATOM 694 C CA . GLY A 1 84 ? 11.902 -20.075 -26.190 1.00 92.25 84 GLY A CA 1
ATOM 695 C C . GLY A 1 84 ? 13.352 -20.077 -25.683 1.00 92.25 84 GLY A C 1
ATOM 696 O O . GLY A 1 84 ? 14.271 -20.495 -26.389 1.00 92.25 84 GLY A O 1
ATOM 697 N N . LEU A 1 85 ? 13.583 -19.540 -24.483 1.00 93.00 85 LEU A N 1
ATOM 698 C CA . LEU A 1 85 ? 14.890 -19.395 -23.842 1.00 93.00 85 LEU A CA 1
ATOM 699 C C . LEU A 1 85 ? 14.948 -20.162 -22.518 1.00 93.00 85 LEU A C 1
ATOM 701 O O . LEU A 1 85 ? 13.970 -20.288 -21.787 1.00 93.00 85 LEU A O 1
ATOM 705 N N . THR A 1 86 ? 16.140 -20.618 -22.134 1.00 94.31 86 THR A N 1
ATOM 706 C CA . THR A 1 86 ? 16.331 -21.166 -20.787 1.00 94.31 86 THR A CA 1
ATOM 707 C C . THR A 1 86 ? 16.261 -20.055 -19.738 1.00 94.31 86 THR A C 1
ATOM 709 O O . THR A 1 86 ? 16.692 -18.923 -19.979 1.00 94.31 86 THR A O 1
ATOM 712 N N . ARG A 1 87 ? 15.806 -20.394 -18.524 1.00 94.19 87 ARG A N 1
ATOM 713 C CA . ARG A 1 87 ? 15.805 -19.489 -17.356 1.00 94.19 87 ARG A CA 1
ATOM 714 C C . ARG A 1 87 ? 17.151 -18.777 -17.167 1.00 94.19 87 ARG A C 1
ATOM 716 O O . ARG A 1 87 ? 17.199 -17.584 -16.873 1.00 94.19 87 ARG A O 1
ATOM 723 N N . GLU A 1 88 ? 18.249 -19.514 -17.329 1.00 92.38 88 GLU A N 1
ATOM 724 C CA . GLU A 1 88 ? 19.600 -18.971 -17.183 1.00 92.38 88 GLU A CA 1
ATOM 725 C C . GLU A 1 88 ? 19.954 -18.003 -18.318 1.00 92.38 88 GLU A C 1
ATOM 727 O O . GLU A 1 88 ? 20.570 -16.966 -18.072 1.00 92.38 88 GLU A O 1
ATOM 732 N N . ARG A 1 89 ? 19.501 -18.263 -19.550 1.00 91.62 89 ARG A N 1
ATOM 733 C CA . ARG A 1 89 ? 19.709 -17.331 -20.660 1.00 91.62 89 ARG A CA 1
ATOM 734 C C . ARG A 1 89 ? 18.961 -16.015 -20.450 1.00 91.62 89 ARG A C 1
ATOM 736 O O . ARG A 1 89 ? 19.558 -14.962 -20.665 1.00 91.62 89 ARG A O 1
ATOM 743 N N . VAL A 1 90 ? 17.714 -16.061 -19.981 1.00 91.62 90 VAL A N 1
ATOM 744 C CA . VAL A 1 90 ? 16.947 -14.855 -19.614 1.00 91.62 90 VAL A CA 1
ATOM 745 C C . VAL A 1 90 ? 17.696 -14.056 -18.545 1.00 91.62 90 VAL A C 1
ATOM 747 O O . VAL A 1 90 ? 17.932 -12.860 -18.713 1.00 91.62 90 VAL A O 1
ATOM 750 N N . ARG A 1 91 ? 18.180 -14.726 -17.489 1.00 92.44 91 ARG A N 1
ATOM 751 C CA . ARG A 1 91 ? 18.974 -14.088 -16.425 1.00 92.44 91 ARG A CA 1
ATOM 752 C C . ARG A 1 91 ? 20.215 -13.383 -16.977 1.00 92.44 91 ARG A C 1
ATOM 754 O O . ARG A 1 91 ? 20.506 -12.257 -16.579 1.00 92.44 91 ARG A O 1
ATOM 761 N N . GLN A 1 92 ? 20.945 -14.034 -17.884 1.00 91.88 92 GLN A N 1
ATOM 762 C CA . GLN A 1 92 ? 22.141 -13.471 -18.513 1.00 91.88 92 GLN A CA 1
ATOM 763 C C . GLN A 1 92 ? 21.831 -12.250 -19.382 1.00 91.88 92 GLN A C 1
ATOM 765 O O . GLN A 1 92 ? 22.600 -11.289 -19.348 1.00 91.88 92 GLN A O 1
ATOM 770 N N . ILE A 1 93 ? 20.735 -12.278 -20.150 1.00 89.00 93 ILE A N 1
ATOM 771 C CA . ILE A 1 93 ? 20.290 -11.140 -20.966 1.00 89.00 93 ILE A CA 1
ATOM 772 C C . ILE A 1 93 ? 19.979 -9.952 -20.051 1.00 89.00 93 ILE A C 1
ATOM 774 O O . ILE A 1 93 ? 20.619 -8.909 -20.185 1.00 89.00 93 ILE A O 1
ATOM 778 N N . CYS A 1 94 ? 19.101 -10.134 -19.059 1.00 87.62 94 CYS A N 1
ATOM 779 C CA . CYS A 1 94 ? 18.723 -9.071 -18.126 1.00 87.62 94 CYS A CA 1
ATOM 780 C C . CYS A 1 94 ? 19.940 -8.503 -17.380 1.00 87.62 94 CYS A C 1
ATOM 782 O O . CYS A 1 94 ? 20.124 -7.290 -17.330 1.00 87.62 94 CYS A O 1
ATOM 784 N N . ALA A 1 95 ? 20.815 -9.362 -16.843 1.00 88.25 95 ALA A N 1
ATOM 785 C CA . ALA A 1 95 ? 22.005 -8.920 -16.115 1.00 88.25 95 ALA A CA 1
ATOM 786 C C . ALA A 1 95 ? 22.986 -8.139 -17.001 1.00 88.25 95 ALA A C 1
ATOM 788 O O . ALA A 1 95 ? 23.616 -7.193 -16.533 1.00 88.25 95 ALA A O 1
ATOM 789 N N . ARG A 1 96 ? 23.130 -8.518 -18.277 1.00 87.88 96 ARG A N 1
ATOM 790 C CA . ARG A 1 96 ? 24.000 -7.809 -19.223 1.00 87.88 96 ARG A CA 1
ATOM 791 C C . ARG A 1 96 ? 23.470 -6.413 -19.532 1.00 87.88 96 ARG A C 1
ATOM 793 O O . ARG A 1 96 ? 24.268 -5.479 -19.546 1.00 87.88 96 ARG A O 1
ATOM 800 N N . LEU A 1 97 ? 22.161 -6.290 -19.757 1.00 83.38 97 LEU A N 1
ATOM 801 C CA . LEU A 1 97 ? 21.502 -5.006 -19.991 1.00 83.38 97 LEU A CA 1
ATOM 802 C C . LEU A 1 97 ? 21.682 -4.101 -18.771 1.00 83.38 97 LEU A C 1
ATOM 804 O O . LEU A 1 97 ? 22.288 -3.043 -18.879 1.00 83.38 97 LEU A O 1
ATOM 808 N N . ILE A 1 98 ? 21.290 -4.572 -17.586 1.00 83.00 98 ILE A N 1
ATOM 809 C CA . ILE A 1 98 ? 21.376 -3.801 -16.335 1.00 83.00 98 ILE A CA 1
ATOM 810 C C . ILE A 1 98 ? 22.807 -3.318 -16.062 1.00 83.00 98 ILE A C 1
ATOM 812 O O . ILE A 1 98 ? 23.022 -2.124 -15.881 1.00 83.00 98 ILE A O 1
ATOM 816 N N . ARG A 1 99 ? 23.808 -4.209 -16.130 1.00 83.44 99 ARG A N 1
ATOM 817 C CA . ARG A 1 99 ? 25.224 -3.851 -15.902 1.00 83.44 99 ARG A CA 1
ATOM 818 C C . ARG A 1 99 ? 25.751 -2.794 -16.865 1.00 83.44 99 ARG A C 1
ATOM 820 O O . ARG A 1 99 ? 26.693 -2.080 -16.534 1.00 83.44 99 ARG A O 1
ATOM 827 N N . ARG A 1 100 ? 25.217 -2.735 -18.086 1.00 77.44 100 ARG A N 1
ATOM 828 C CA . ARG A 1 100 ? 25.606 -1.715 -19.062 1.00 77.44 100 ARG A CA 1
ATOM 829 C C . ARG A 1 100 ? 25.095 -0.346 -18.625 1.00 77.44 100 ARG A C 1
ATOM 831 O O . ARG A 1 100 ? 25.870 0.603 -18.628 1.00 77.44 100 ARG A O 1
ATOM 838 N N . TYR A 1 101 ? 23.840 -0.277 -18.191 1.00 73.94 101 TYR A N 1
ATOM 839 C CA . TYR A 1 101 ? 23.232 0.958 -17.696 1.00 73.94 101 TYR A CA 1
ATOM 840 C C . TYR A 1 101 ? 23.802 1.400 -16.347 1.00 73.94 101 TYR A C 1
ATOM 842 O O . TYR A 1 101 ? 23.997 2.590 -16.142 1.00 73.94 101 TYR A O 1
ATOM 850 N N . GLU A 1 102 ? 24.205 0.474 -15.474 1.00 74.75 102 GLU A N 1
ATOM 851 C CA . GLU A 1 102 ? 24.904 0.808 -14.223 1.00 74.75 102 GLU A CA 1
ATOM 852 C C . GLU A 1 102 ? 26.201 1.608 -14.442 1.00 74.75 102 GLU A C 1
ATOM 854 O O . GLU A 1 102 ? 26.604 2.361 -13.550 1.00 74.75 102 GLU A O 1
ATOM 859 N N . ARG A 1 103 ? 26.850 1.460 -15.607 1.00 71.12 103 ARG A N 1
ATOM 860 C CA . ARG A 1 103 ? 28.078 2.189 -15.973 1.00 71.12 103 ARG A CA 1
ATOM 861 C C . ARG A 1 103 ? 27.815 3.592 -16.511 1.00 71.12 103 ARG A C 1
ATOM 863 O O . ARG A 1 103 ? 28.745 4.392 -16.559 1.00 71.12 103 ARG A O 1
ATOM 870 N N . VAL A 1 104 ? 26.585 3.889 -16.920 1.00 70.31 104 VAL A N 1
ATOM 871 C CA . VAL A 1 104 ? 26.191 5.230 -17.352 1.00 70.31 104 VAL A CA 1
ATOM 872 C C . VAL A 1 104 ? 25.938 6.059 -16.094 1.00 70.31 104 VAL A C 1
ATOM 874 O O . VAL A 1 104 ? 25.208 5.642 -15.195 1.00 70.31 104 VAL A O 1
ATOM 877 N N . SER A 1 105 ? 26.610 7.205 -15.984 1.00 59.94 105 SER A N 1
ATOM 878 C CA . SER A 1 105 ? 26.536 8.052 -14.790 1.00 59.94 105 SER A CA 1
ATOM 879 C C . SER A 1 105 ? 25.233 8.847 -14.722 1.00 59.94 105 SER A C 1
ATOM 881 O O . SER A 1 105 ? 24.719 9.044 -13.626 1.00 59.94 105 SER A O 1
ATOM 883 N N . HIS A 1 106 ? 24.687 9.251 -15.873 1.00 64.75 106 HIS A N 1
ATOM 884 C CA . HIS A 1 106 ? 23.497 10.095 -15.961 1.00 64.75 106 HIS A CA 1
ATOM 885 C C . HIS A 1 106 ? 22.560 9.597 -17.061 1.00 64.75 106 HIS A C 1
ATOM 887 O O . HIS A 1 106 ? 22.933 9.521 -18.231 1.00 64.75 106 HIS A O 1
ATOM 893 N N . ILE A 1 107 ? 21.335 9.257 -16.671 1.00 70.50 107 ILE A N 1
ATOM 894 C CA . ILE A 1 107 ? 20.246 8.890 -17.574 1.00 70.50 107 ILE A CA 1
ATOM 895 C C . ILE A 1 107 ? 19.143 9.913 -17.320 1.00 70.50 107 ILE A C 1
ATOM 897 O O . ILE A 1 107 ? 18.643 9.988 -16.199 1.00 70.50 107 ILE A O 1
ATOM 901 N N . ALA A 1 108 ? 18.788 10.709 -18.331 1.00 68.50 108 ALA A N 1
ATOM 902 C CA . ALA A 1 108 ? 17.606 11.556 -18.231 1.00 68.50 108 ALA A CA 1
ATOM 903 C C . ALA A 1 108 ? 16.370 10.657 -18.281 1.00 68.50 108 ALA A C 1
ATOM 905 O O . ALA A 1 108 ? 16.166 9.940 -19.261 1.00 68.50 108 ALA A O 1
ATOM 906 N N . ALA A 1 109 ? 15.581 10.694 -17.215 1.00 76.12 109 ALA A N 1
ATOM 907 C CA . ALA A 1 109 ? 14.304 10.002 -17.124 1.00 76.12 109 ALA A CA 1
ATOM 908 C C . ALA A 1 109 ? 13.289 10.951 -16.448 1.00 76.12 109 ALA A C 1
ATOM 910 O O . ALA A 1 109 ? 13.017 10.797 -15.254 1.00 76.12 109 ALA A O 1
ATOM 911 N N . PRO A 1 110 ? 12.839 11.998 -17.170 1.00 75.06 110 PRO A N 1
ATOM 912 C CA . PRO A 1 110 ? 11.964 13.060 -16.664 1.00 75.06 110 PRO A CA 1
ATOM 913 C C . PRO A 1 110 ? 10.625 12.568 -16.094 1.00 75.06 110 PRO A C 1
ATOM 915 O O . PRO A 1 110 ? 10.150 13.117 -15.099 1.00 75.06 110 PRO A O 1
ATOM 918 N N . VAL A 1 111 ? 10.018 11.526 -16.670 1.00 80.00 111 VAL A N 1
ATOM 919 C CA . VAL A 1 111 ? 8.778 10.933 -16.147 1.00 80.00 111 VAL A CA 1
ATOM 920 C C . VAL A 1 111 ? 9.073 10.279 -14.803 1.00 80.00 111 VAL A C 1
ATOM 922 O O . VAL A 1 111 ? 8.422 10.598 -13.809 1.00 80.00 111 VAL A O 1
ATOM 925 N N . MET A 1 112 ? 10.120 9.454 -14.720 1.00 82.44 112 MET A N 1
ATOM 926 C CA . MET A 1 112 ? 10.573 8.881 -13.451 1.00 82.44 112 MET A CA 1
ATOM 927 C C . MET A 1 112 ? 10.981 9.953 -12.426 1.00 82.44 112 MET A C 1
ATOM 929 O O . MET A 1 112 ? 10.825 9.721 -11.232 1.00 82.44 112 MET A O 1
ATOM 933 N N . ASP A 1 113 ? 11.489 11.113 -12.850 1.00 81.50 113 ASP A N 1
ATOM 934 C CA . ASP A 1 113 ? 11.842 12.221 -11.948 1.00 81.50 113 ASP A CA 1
ATOM 935 C C . ASP A 1 113 ? 10.616 12.882 -11.298 1.00 81.50 113 ASP A C 1
ATOM 937 O O . ASP A 1 113 ? 10.702 13.304 -10.147 1.00 81.50 113 ASP A O 1
ATOM 941 N N . SER A 1 114 ? 9.464 12.907 -11.976 1.00 79.94 114 SER A N 1
ATOM 942 C CA . SER A 1 114 ? 8.209 13.428 -11.404 1.00 79.94 114 SER A CA 1
ATOM 943 C C . SER A 1 114 ? 7.485 12.460 -10.456 1.00 79.94 114 SER A C 1
ATOM 945 O O . SER A 1 114 ? 6.724 12.883 -9.586 1.00 79.94 114 SER A O 1
ATOM 947 N N . VAL A 1 115 ? 7.721 11.150 -10.581 1.00 83.56 115 VAL A N 1
ATOM 948 C CA . VAL A 1 115 ? 6.998 10.123 -9.808 1.00 83.56 115 VAL A CA 1
ATOM 949 C C . VAL A 1 115 ? 7.219 10.231 -8.287 1.00 83.56 115 VAL A C 1
ATOM 951 O O . VAL A 1 115 ? 6.237 10.111 -7.548 1.00 83.56 115 VAL A O 1
ATOM 954 N N . PRO A 1 116 ? 8.449 10.446 -7.768 1.00 81.94 116 PRO A N 1
ATOM 955 C CA . PRO A 1 116 ? 8.678 10.603 -6.336 1.00 81.94 116 PRO A CA 1
ATOM 956 C C . PRO A 1 116 ? 7.847 11.721 -5.709 1.00 81.94 116 PRO A C 1
ATOM 958 O O . PRO A 1 116 ? 7.330 11.527 -4.615 1.00 81.94 116 PRO A O 1
ATOM 961 N N . GLU A 1 117 ? 7.689 12.852 -6.401 1.00 82.06 117 GLU A N 1
ATOM 962 C CA . GLU A 1 117 ? 6.945 14.007 -5.893 1.00 82.06 117 GLU A CA 1
ATOM 963 C C . GLU A 1 117 ? 5.465 13.666 -5.676 1.00 82.06 117 GLU A C 1
ATOM 965 O O . GLU A 1 117 ? 4.917 13.932 -4.608 1.00 82.06 117 GLU A O 1
ATOM 970 N N . ILE A 1 118 ? 4.849 12.970 -6.634 1.00 82.06 118 ILE A N 1
ATOM 971 C CA . ILE A 1 118 ? 3.459 12.502 -6.526 1.00 82.06 118 ILE A CA 1
ATOM 972 C C . ILE A 1 118 ? 3.322 11.501 -5.373 1.00 82.06 118 ILE A C 1
ATOM 974 O O . ILE A 1 118 ? 2.425 11.609 -4.538 1.00 82.06 118 ILE A O 1
ATOM 978 N N . ILE A 1 119 ? 4.242 10.537 -5.276 1.00 84.56 119 ILE A N 1
ATOM 979 C CA . ILE A 1 119 ? 4.202 9.529 -4.210 1.00 84.56 119 ILE A CA 1
ATOM 980 C C . ILE A 1 119 ? 4.363 10.180 -2.829 1.00 84.56 119 ILE A C 1
ATOM 982 O O . ILE A 1 119 ? 3.666 9.791 -1.892 1.00 84.56 119 ILE A O 1
ATOM 986 N N . GLU A 1 120 ? 5.265 11.151 -2.679 1.00 82.88 120 GLU A N 1
ATOM 987 C CA . GLU A 1 120 ? 5.480 11.855 -1.412 1.00 82.88 120 GLU A CA 1
ATOM 988 C C . GLU A 1 120 ? 4.243 12.652 -0.974 1.00 82.88 120 GLU A C 1
ATOM 990 O O . GLU A 1 120 ? 3.957 12.693 0.223 1.00 82.88 120 GLU A O 1
ATOM 995 N N . GLN A 1 121 ? 3.470 13.201 -1.915 1.00 81.44 121 GLN A N 1
ATOM 996 C CA . GLN A 1 121 ? 2.218 13.912 -1.628 1.00 81.44 121 GLN A CA 1
ATOM 997 C C . GLN A 1 121 ? 1.072 12.976 -1.214 1.00 81.44 121 GLN A C 1
ATOM 999 O O . GLN A 1 121 ? 0.231 13.352 -0.399 1.00 81.44 121 GLN A O 1
ATOM 1004 N N . CYS A 1 122 ? 1.034 11.747 -1.737 1.00 77.62 122 CYS A N 1
ATOM 1005 C CA . CYS A 1 122 ? -0.062 10.810 -1.476 1.00 77.62 122 CYS A CA 1
ATOM 1006 C C . CYS A 1 122 ? 0.121 9.954 -0.209 1.00 77.62 122 CYS A C 1
ATOM 1008 O O . CYS A 1 122 ? -0.810 9.266 0.207 1.00 77.62 122 CYS A O 1
ATOM 1010 N N . VAL A 1 123 ? 1.316 9.895 0.375 1.00 82.00 123 VAL A N 1
ATOM 1011 C CA . VAL A 1 123 ? 1.643 8.976 1.477 1.00 82.00 123 VAL A CA 1
ATOM 1012 C C . VAL A 1 123 ? 1.195 9.537 2.843 1.00 82.00 123 VAL A C 1
ATOM 1014 O O . VAL A 1 123 ? 1.508 10.686 3.143 1.00 82.00 123 VAL A O 1
ATOM 1017 N N . PRO A 1 124 ? 0.562 8.742 3.742 1.00 81.19 124 PRO A N 1
ATOM 1018 C CA . PRO A 1 124 ? 0.323 7.295 3.685 1.00 81.19 124 PRO A CA 1
ATOM 1019 C C . PRO A 1 124 ? -0.996 6.902 3.002 1.00 81.19 124 PRO A C 1
ATOM 1021 O O . PRO A 1 124 ? -2.074 7.326 3.403 1.00 81.19 124 PRO A O 1
ATOM 1024 N N . CYS A 1 125 ? -0.933 5.977 2.044 1.00 83.38 125 CYS A N 1
ATOM 1025 C CA . CYS A 1 125 ? -2.113 5.523 1.300 1.00 83.38 125 CYS A CA 1
ATOM 1026 C C . CYS A 1 125 ? -2.006 4.054 0.861 1.00 83.38 125 CYS A C 1
ATOM 1028 O O . CYS A 1 125 ? -1.069 3.324 1.212 1.00 83.38 125 CYS A O 1
ATOM 1030 N N . THR A 1 126 ? -3.014 3.583 0.124 1.00 85.81 126 THR A N 1
ATOM 1031 C CA . THR A 1 126 ? -2.976 2.253 -0.494 1.00 85.81 126 THR A CA 1
ATOM 1032 C C . THR A 1 126 ? -2.242 2.298 -1.830 1.00 85.81 126 THR A C 1
ATOM 1034 O O . THR A 1 126 ? -2.310 3.294 -2.546 1.00 85.81 126 THR A O 1
ATOM 1037 N N . ALA A 1 127 ? -1.578 1.200 -2.201 1.00 85.56 127 ALA A N 1
ATOM 1038 C CA . ALA A 1 127 ? -0.879 1.106 -3.483 1.00 85.56 127 ALA A CA 1
ATOM 1039 C C . ALA A 1 127 ? -1.824 1.360 -4.666 1.00 85.56 127 ALA A C 1
ATOM 1041 O O . ALA A 1 127 ? -1.432 2.010 -5.621 1.00 85.56 127 ALA A O 1
ATOM 1042 N N . SER A 1 128 ? -3.083 0.928 -4.560 1.00 84.44 128 SER A N 1
ATOM 1043 C CA . SER A 1 128 ? -4.094 1.140 -5.599 1.00 84.44 128 SER A CA 1
ATOM 1044 C C . SER A 1 128 ? -4.498 2.604 -5.772 1.00 84.44 128 SER A C 1
ATOM 1046 O O . SER A 1 128 ? -4.863 2.995 -6.872 1.00 84.44 128 SER A O 1
ATOM 1048 N N . THR A 1 129 ? -4.405 3.420 -4.719 1.00 85.56 129 THR A N 1
ATOM 1049 C CA . THR A 1 129 ? -4.617 4.870 -4.824 1.00 85.56 129 THR A CA 1
ATOM 1050 C C . THR A 1 129 ? -3.492 5.514 -5.627 1.00 85.56 129 THR A C 1
ATOM 1052 O O . THR A 1 129 ? -3.771 6.254 -6.557 1.00 85.56 129 THR A O 1
ATOM 1055 N N . ILE A 1 130 ? -2.232 5.170 -5.335 1.00 85.31 130 ILE A N 1
ATOM 1056 C CA . ILE A 1 130 ? -1.079 5.682 -6.096 1.00 85.31 130 ILE A CA 1
ATOM 1057 C C . ILE A 1 130 ? -1.128 5.199 -7.547 1.00 85.31 130 ILE A C 1
ATOM 1059 O O . ILE A 1 130 ? -0.911 5.988 -8.455 1.00 85.31 130 ILE A O 1
ATOM 1063 N N . GLU A 1 131 ? -1.437 3.920 -7.776 1.00 86.75 131 GLU A N 1
ATOM 1064 C CA . GLU A 1 131 ? -1.603 3.363 -9.126 1.00 86.75 131 GLU A CA 1
ATOM 1065 C C . GLU A 1 131 ? -2.665 4.155 -9.919 1.00 86.75 131 GLU A C 1
ATOM 1067 O O . GLU A 1 131 ? -2.451 4.460 -11.089 1.00 86.75 131 GLU A O 1
ATOM 1072 N N . ALA A 1 132 ? -3.772 4.559 -9.282 1.00 84.38 132 ALA A N 1
ATOM 1073 C CA . ALA A 1 132 ? -4.798 5.391 -9.911 1.00 84.38 132 ALA A CA 1
ATOM 1074 C C . ALA A 1 132 ? -4.338 6.839 -10.161 1.00 84.38 132 ALA A C 1
ATOM 1076 O O . ALA A 1 132 ? -4.606 7.370 -11.236 1.00 84.38 132 ALA A O 1
ATOM 1077 N N . GLU A 1 133 ? -3.631 7.460 -9.214 1.00 83.50 133 GLU A N 1
ATOM 1078 C CA . GLU A 1 133 ? -3.074 8.813 -9.375 1.00 83.50 133 GLU A CA 1
ATOM 1079 C C . GLU A 1 133 ? -2.065 8.880 -10.529 1.00 83.50 133 GLU A C 1
ATOM 1081 O O . GLU A 1 133 ? -2.121 9.781 -11.362 1.00 83.50 133 GLU A O 1
ATOM 1086 N N . LEU A 1 134 ? -1.193 7.876 -10.664 1.00 83.12 134 LEU A N 1
ATOM 1087 C CA . LEU A 1 134 ? -0.239 7.804 -11.778 1.00 83.12 134 LEU A CA 1
ATOM 1088 C C . LEU A 1 134 ? -0.940 7.744 -13.146 1.00 83.12 134 LEU A C 1
ATOM 1090 O O . LEU A 1 134 ? -0.476 8.368 -14.103 1.00 83.12 134 LEU A O 1
ATOM 1094 N N . ILE A 1 135 ? -2.078 7.047 -13.231 1.00 83.94 135 ILE A N 1
ATOM 1095 C CA . ILE A 1 135 ? -2.907 6.994 -14.443 1.00 83.94 135 ILE A CA 1
ATOM 1096 C C . ILE A 1 135 ? -3.587 8.346 -14.693 1.00 83.94 135 ILE A C 1
ATOM 1098 O O . ILE A 1 135 ? -3.613 8.808 -15.833 1.00 83.94 135 ILE A O 1
ATOM 1102 N N . GLN A 1 136 ? -4.116 9.002 -13.653 1.00 81.69 136 GLN A N 1
ATOM 1103 C CA . GLN A 1 136 ? -4.759 10.319 -13.780 1.00 81.69 136 GLN A CA 1
ATOM 1104 C C . GLN A 1 136 ? -3.785 11.396 -14.266 1.00 81.69 136 GLN A C 1
ATOM 1106 O O . GLN A 1 136 ? -4.140 12.201 -15.125 1.00 81.69 136 GLN A O 1
ATOM 1111 N N . HIS A 1 137 ? -2.542 11.364 -13.786 1.00 78.62 137 HIS A N 1
ATOM 1112 C CA . HIS A 1 137 ? -1.470 12.240 -14.255 1.00 78.62 137 HIS A CA 1
ATOM 1113 C C . HIS A 1 137 ? -0.925 11.860 -15.647 1.00 78.62 137 HIS A C 1
ATOM 1115 O O . HIS A 1 137 ? -0.052 12.551 -16.168 1.00 78.62 137 HIS A O 1
ATOM 1121 N N . GLY A 1 138 ? -1.429 10.785 -16.269 1.00 74.06 138 GLY A N 1
ATOM 1122 C CA . GLY A 1 138 ? -1.019 10.335 -17.602 1.00 74.06 138 GLY A CA 1
ATOM 1123 C C . GLY A 1 138 ? 0.384 9.727 -17.658 1.00 74.06 138 GLY A C 1
ATOM 1124 O O . GLY A 1 138 ? 0.927 9.548 -18.747 1.00 74.06 138 GLY A O 1
ATOM 1125 N N . LEU A 1 139 ? 0.972 9.397 -16.503 1.00 75.31 139 LEU A N 1
ATOM 1126 C CA . LEU A 1 139 ? 2.341 8.887 -16.405 1.00 75.31 139 LEU A CA 1
ATOM 1127 C C . LEU A 1 139 ? 2.437 7.410 -16.781 1.00 75.31 139 LEU A C 1
ATOM 1129 O O . LEU A 1 139 ? 3.511 6.952 -17.153 1.00 75.31 139 LEU A O 1
ATOM 1133 N N . THR A 1 140 ? 1.339 6.658 -16.715 1.00 75.31 140 THR A N 1
ATOM 1134 C CA . THR A 1 140 ? 1.287 5.252 -17.133 1.00 75.31 140 THR A CA 1
ATOM 1135 C C . THR A 1 140 ? 0.071 5.006 -18.020 1.00 75.31 140 THR A C 1
ATOM 1137 O O . THR A 1 140 ? -1.031 5.480 -17.743 1.00 75.31 140 THR A O 1
ATOM 1140 N N . LYS A 1 141 ? 0.256 4.254 -19.110 1.00 69.25 141 LYS A N 1
ATOM 1141 C CA . LYS A 1 141 ? -0.861 3.752 -19.943 1.00 69.25 141 LYS A CA 1
ATOM 1142 C C . LYS A 1 141 ? -1.300 2.360 -19.513 1.00 69.25 141 LYS A C 1
ATOM 1144 O O . LYS A 1 141 ? -2.438 1.964 -19.758 1.00 69.25 141 LYS A O 1
ATOM 1149 N N . VAL A 1 142 ? -0.390 1.619 -18.893 1.00 66.44 142 VAL A N 1
ATOM 1150 C CA . VAL A 1 142 ? -0.625 0.281 -18.377 1.00 66.44 142 VAL A CA 1
ATOM 1151 C C . VAL A 1 142 ? -0.881 0.395 -16.874 1.00 66.44 142 VAL A C 1
ATOM 1153 O O . VAL A 1 142 ? -0.409 1.322 -16.216 1.00 66.44 142 VAL A O 1
ATOM 1156 N N . ASN A 1 143 ? -1.653 -0.530 -16.299 1.00 71.19 143 ASN A N 1
ATOM 1157 C CA . ASN A 1 143 ? -1.849 -0.597 -14.848 1.00 71.19 143 ASN A CA 1
ATOM 1158 C C . ASN A 1 143 ? -0.576 -1.142 -14.173 1.00 71.19 143 ASN A C 1
ATOM 1160 O O . ASN A 1 143 ? -0.524 -2.288 -13.716 1.00 71.19 143 ASN A O 1
ATOM 1164 N N . VAL A 1 144 ? 0.490 -0.341 -14.209 1.00 76.75 144 VAL A N 1
ATOM 1165 C CA . VAL A 1 144 ? 1.798 -0.697 -13.671 1.00 76.75 144 VAL A CA 1
ATOM 1166 C C . VAL A 1 144 ? 1.702 -0.772 -12.166 1.00 76.75 144 VAL A C 1
ATOM 1168 O O . VAL A 1 144 ? 1.381 0.200 -11.487 1.00 76.75 144 VAL A O 1
ATOM 1171 N N . ARG A 1 145 ? 2.030 -1.947 -11.635 1.00 83.81 145 ARG A N 1
ATOM 1172 C CA . ARG A 1 145 ? 2.095 -2.142 -10.194 1.00 83.81 145 ARG A CA 1
ATOM 1173 C C . ARG A 1 145 ? 3.159 -1.247 -9.578 1.00 83.81 145 ARG A C 1
ATOM 1175 O O . ARG A 1 145 ? 4.273 -1.154 -10.099 1.00 83.81 145 ARG A O 1
ATOM 1182 N N . LEU A 1 146 ? 2.862 -0.675 -8.415 1.00 84.25 146 LEU A N 1
ATOM 1183 C CA . LEU A 1 146 ? 3.818 0.185 -7.715 1.00 84.25 146 LEU A CA 1
ATOM 1184 C C . LEU A 1 146 ? 5.142 -0.540 -7.403 1.00 84.25 146 LEU A C 1
ATOM 1186 O O . LEU A 1 146 ? 6.204 0.073 -7.438 1.00 84.25 146 LEU A O 1
ATOM 1190 N N . GLU A 1 147 ? 5.112 -1.855 -7.169 1.00 85.00 147 GLU A N 1
ATOM 1191 C CA . GLU A 1 147 ? 6.317 -2.679 -7.011 1.00 85.00 147 GLU A CA 1
ATOM 1192 C C . GLU A 1 147 ? 7.268 -2.571 -8.220 1.00 85.00 147 GLU A C 1
ATOM 1194 O O . GLU A 1 147 ? 8.487 -2.518 -8.053 1.00 85.00 147 GLU A O 1
ATOM 1199 N N . THR A 1 148 ? 6.718 -2.505 -9.434 1.00 83.75 148 THR A N 1
ATOM 1200 C CA . THR A 1 148 ? 7.482 -2.333 -10.675 1.00 83.75 148 THR A CA 1
ATOM 1201 C C . THR A 1 148 ? 8.074 -0.935 -10.774 1.00 83.75 148 THR A C 1
ATOM 1203 O O . THR A 1 148 ? 9.231 -0.793 -11.176 1.00 83.75 148 THR A O 1
ATOM 1206 N N . VAL A 1 149 ? 7.317 0.087 -10.373 1.00 85.06 149 VAL A N 1
ATOM 1207 C CA . VAL A 1 149 ? 7.787 1.479 -10.346 1.00 85.06 149 VAL A CA 1
ATOM 1208 C C . VAL A 1 149 ? 8.967 1.619 -9.384 1.00 85.06 149 VAL A C 1
ATOM 1210 O O . VAL A 1 149 ? 10.018 2.112 -9.784 1.00 85.06 149 VAL A O 1
ATOM 1213 N N . LEU A 1 150 ? 8.852 1.087 -8.161 1.00 85.81 150 LEU A N 1
ATOM 1214 C CA . LEU A 1 150 ? 9.939 1.109 -7.174 1.00 85.81 150 LEU A CA 1
ATOM 1215 C C . LEU A 1 150 ? 11.180 0.355 -7.667 1.00 85.81 150 LEU A C 1
ATOM 1217 O O . LEU A 1 150 ? 12.291 0.871 -7.573 1.00 85.81 150 LEU A O 1
ATOM 1221 N N . ALA A 1 151 ? 11.000 -0.832 -8.254 1.00 83.44 151 ALA A N 1
ATOM 1222 C CA . ALA A 1 151 ? 12.110 -1.602 -8.817 1.00 83.44 151 ALA A CA 1
ATOM 1223 C C . ALA A 1 151 ? 12.794 -0.879 -9.993 1.00 83.44 151 ALA A C 1
ATOM 1225 O O . ALA A 1 151 ? 14.004 -1.002 -10.188 1.00 83.44 151 ALA A O 1
ATOM 1226 N N . SER A 1 152 ? 12.028 -0.124 -10.783 1.00 83.25 152 SER A N 1
ATOM 1227 C CA . SER A 1 152 ? 12.557 0.675 -11.894 1.00 83.25 152 SER A CA 1
ATOM 1228 C C . SER A 1 152 ? 13.289 1.923 -11.388 1.00 83.25 152 SER A C 1
ATOM 1230 O O . SER A 1 152 ? 14.331 2.285 -11.928 1.00 83.25 152 SER A O 1
ATOM 1232 N N . ALA A 1 153 ? 12.809 2.537 -10.306 1.00 84.56 153 ALA A N 1
ATOM 1233 C CA . ALA A 1 153 ? 13.481 3.651 -9.642 1.00 84.56 153 ALA A CA 1
ATOM 1234 C C . ALA A 1 153 ? 14.833 3.227 -9.037 1.00 84.56 153 ALA A C 1
ATOM 1236 O O . 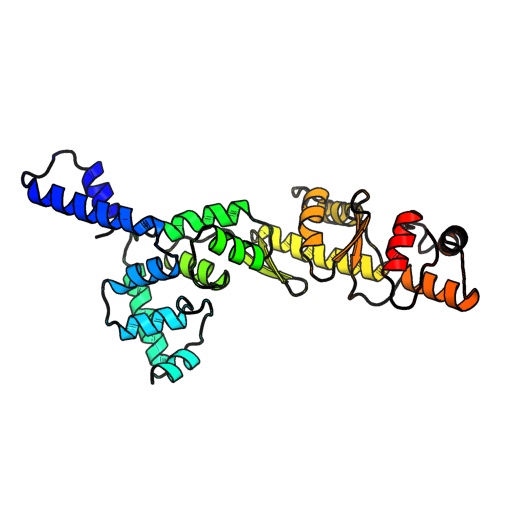ALA A 1 153 ? 15.841 3.916 -9.206 1.00 84.56 153 ALA A O 1
ATOM 1237 N N . GLU A 1 154 ? 14.893 2.045 -8.412 1.00 84.81 154 GLU A N 1
ATOM 1238 C CA . GLU A 1 154 ? 16.152 1.444 -7.947 1.00 84.81 154 GLU A CA 1
ATOM 1239 C C . GLU A 1 154 ? 17.139 1.213 -9.099 1.00 84.81 154 GLU A C 1
ATOM 1241 O O . GLU A 1 154 ? 18.326 1.516 -8.967 1.00 84.81 154 GLU A O 1
ATOM 1246 N N . LEU A 1 155 ? 16.652 0.733 -10.248 1.00 81.12 155 LEU A N 1
ATOM 1247 C CA . LEU A 1 155 ? 17.470 0.492 -11.440 1.00 81.12 155 LEU A CA 1
ATOM 1248 C C . LEU A 1 155 ? 18.118 1.778 -11.976 1.00 81.12 155 LEU A C 1
ATOM 1250 O O . LEU A 1 155 ? 19.267 1.751 -12.415 1.00 81.12 155 LEU A O 1
ATOM 1254 N N . LEU A 1 156 ? 17.406 2.902 -11.897 1.00 79.38 156 LEU A N 1
ATOM 1255 C CA . LEU A 1 156 ? 17.900 4.224 -12.286 1.00 79.38 156 LEU A CA 1
ATOM 1256 C C . LEU A 1 156 ? 18.702 4.924 -11.175 1.00 79.38 156 LEU A C 1
ATOM 1258 O O . LEU A 1 156 ? 19.053 6.092 -11.318 1.00 79.38 156 LEU A O 1
ATOM 1262 N N . LYS A 1 157 ? 19.024 4.221 -10.076 1.00 79.81 157 LYS A N 1
ATOM 1263 C CA . LYS A 1 157 ? 19.735 4.756 -8.900 1.00 79.81 157 LYS A CA 1
ATOM 1264 C C . LYS A 1 157 ? 19.013 5.938 -8.237 1.00 79.81 157 LYS A C 1
ATOM 1266 O O . LYS A 1 157 ? 19.651 6.791 -7.623 1.00 79.81 157 LYS A O 1
ATOM 1271 N N . ARG A 1 158 ? 17.680 5.964 -8.311 1.00 80.50 158 ARG A N 1
ATOM 1272 C CA . ARG A 1 158 ? 16.804 6.955 -7.670 1.00 80.50 158 ARG A CA 1
ATOM 1273 C C . ARG A 1 158 ? 15.972 6.270 -6.581 1.00 80.50 158 ARG A C 1
ATOM 1275 O O . ARG A 1 158 ? 14.786 6.016 -6.779 1.00 80.50 158 ARG A O 1
ATOM 1282 N N . PRO A 1 159 ? 16.580 5.890 -5.440 1.00 76.50 159 PRO A N 1
ATOM 1283 C CA . PRO A 1 159 ? 15.863 5.164 -4.404 1.00 76.50 159 PRO A CA 1
ATOM 1284 C C . PRO A 1 159 ? 14.789 6.055 -3.779 1.00 76.50 159 PRO A C 1
ATOM 1286 O O . PRO A 1 159 ? 15.077 7.114 -3.219 1.00 76.50 159 PRO A O 1
ATOM 1289 N N . MET A 1 160 ? 13.545 5.597 -3.833 1.00 80.81 160 MET A N 1
ATOM 1290 C CA . MET A 1 160 ? 12.433 6.274 -3.176 1.00 80.81 160 MET A CA 1
ATOM 1291 C C . MET A 1 160 ? 12.407 5.906 -1.687 1.00 80.81 160 MET A C 1
ATOM 1293 O O . MET A 1 160 ? 12.660 4.765 -1.301 1.00 80.81 160 MET A O 1
ATOM 1297 N N . LYS A 1 161 ? 12.068 6.859 -0.812 1.00 82.69 161 LYS A N 1
ATOM 1298 C CA . LYS A 1 161 ? 12.032 6.653 0.653 1.00 82.69 161 LYS A CA 1
ATOM 1299 C C . LYS A 1 161 ? 10.741 5.980 1.140 1.00 82.69 161 LYS A C 1
ATOM 1301 O O . LYS A 1 161 ? 10.338 6.162 2.291 1.00 82.69 161 LYS A O 1
ATOM 1306 N N . VAL A 1 162 ? 10.098 5.194 0.283 1.00 86.00 162 VAL A N 1
ATOM 1307 C CA . VAL A 1 162 ? 8.831 4.509 0.555 1.00 86.00 162 VAL A CA 1
ATOM 1308 C C . VAL A 1 162 ? 9.013 3.002 0.507 1.00 86.00 162 VAL A C 1
ATOM 1310 O O . VAL A 1 162 ? 9.890 2.477 -0.170 1.00 86.00 162 VAL A O 1
ATOM 1313 N N . ALA A 1 163 ? 8.173 2.292 1.249 1.00 84.31 163 ALA A N 1
ATOM 1314 C CA . ALA A 1 163 ? 8.119 0.844 1.214 1.00 84.31 163 ALA A CA 1
ATOM 1315 C C . ALA A 1 163 ? 6.662 0.375 1.160 1.00 84.31 163 ALA A C 1
ATOM 1317 O O . ALA A 1 163 ? 5.742 1.073 1.596 1.00 84.31 163 ALA A O 1
ATOM 1318 N N . ILE A 1 164 ? 6.469 -0.835 0.639 1.00 86.00 164 ILE A N 1
ATOM 1319 C CA . ILE A 1 164 ? 5.159 -1.470 0.507 1.00 86.00 164 ILE A CA 1
ATOM 1320 C C . ILE A 1 164 ? 5.042 -2.573 1.561 1.00 86.00 164 ILE A C 1
ATOM 1322 O O . ILE A 1 164 ? 5.942 -3.399 1.724 1.00 86.00 164 ILE A O 1
ATOM 1326 N N . ALA A 1 165 ? 3.925 -2.616 2.286 1.00 84.62 165 ALA A N 1
ATOM 1327 C CA . ALA A 1 165 ? 3.608 -3.718 3.188 1.00 84.62 165 ALA A CA 1
ATOM 1328 C C . ALA A 1 165 ? 2.152 -4.157 3.045 1.00 84.62 165 ALA A C 1
ATOM 1330 O O . ALA A 1 165 ? 1.238 -3.336 3.016 1.00 84.62 165 ALA A O 1
ATOM 1331 N N . LYS A 1 166 ? 1.922 -5.474 3.031 1.00 83.50 166 LYS A N 1
ATOM 1332 C CA . LYS A 1 166 ? 0.570 -6.036 3.082 1.00 83.50 166 LYS A CA 1
ATOM 1333 C C . LYS A 1 166 ? 0.042 -5.977 4.517 1.00 83.50 166 LYS A C 1
ATOM 1335 O O . LYS A 1 166 ? 0.580 -6.648 5.399 1.00 83.50 166 LYS A O 1
ATOM 1340 N N . ILE A 1 167 ? -0.990 -5.174 4.762 1.00 77.75 167 ILE A N 1
ATOM 1341 C CA . ILE A 1 167 ? -1.601 -4.973 6.082 1.00 77.75 167 ILE A CA 1
ATOM 1342 C C . ILE A 1 167 ? -3.118 -5.076 5.922 1.00 77.75 167 ILE A C 1
ATOM 1344 O O . ILE A 1 167 ? -3.720 -4.334 5.157 1.00 77.75 167 ILE A O 1
ATOM 1348 N N . GLY A 1 168 ? -3.738 -6.036 6.619 1.00 66.50 168 GLY A N 1
ATOM 1349 C CA . GLY A 1 168 ? -5.195 -6.221 6.569 1.00 66.50 168 GLY A CA 1
ATOM 1350 C C . GLY A 1 168 ? -5.735 -6.554 5.174 1.00 66.50 168 GLY A C 1
ATOM 1351 O O . GLY A 1 168 ? -6.776 -6.042 4.800 1.00 66.50 168 GLY A O 1
ATOM 1352 N N . GLY A 1 169 ? -5.002 -7.348 4.384 1.00 73.12 169 GLY A N 1
ATOM 1353 C CA . GLY A 1 169 ? -5.400 -7.722 3.018 1.00 73.12 169 GLY A CA 1
ATOM 1354 C C . GLY A 1 169 ? -4.957 -6.732 1.937 1.00 73.12 169 GLY A C 1
ATOM 1355 O O . GLY A 1 169 ? -4.657 -7.161 0.823 1.00 73.12 169 GLY A O 1
ATOM 1356 N N . ARG A 1 170 ? -4.780 -5.452 2.283 1.00 82.00 170 ARG A N 1
ATOM 1357 C CA . ARG A 1 170 ? -4.401 -4.377 1.354 1.00 82.00 170 ARG A CA 1
ATOM 1358 C C . ARG A 1 170 ? -2.894 -4.113 1.321 1.00 82.00 170 ARG A C 1
ATOM 1360 O O . ARG A 1 170 ? -2.181 -4.353 2.296 1.00 82.00 170 ARG A O 1
ATOM 1367 N N . ARG A 1 171 ? -2.404 -3.623 0.178 1.00 85.75 171 ARG A N 1
ATOM 1368 C CA . ARG A 1 171 ? -1.021 -3.157 -0.018 1.00 85.75 171 ARG A CA 1
ATOM 1369 C C . ARG A 1 171 ? -0.938 -1.696 0.424 1.00 85.75 171 ARG A C 1
ATOM 1371 O O . ARG A 1 171 ? -1.535 -0.839 -0.218 1.00 85.75 171 ARG A O 1
ATOM 1378 N N . MET A 1 172 ? -0.246 -1.422 1.524 1.00 85.94 172 MET A N 1
ATOM 1379 C CA . MET A 1 172 ? -0.067 -0.069 2.057 1.00 85.94 172 MET A CA 1
ATOM 1380 C C . MET A 1 172 ? 1.312 0.472 1.722 1.00 85.94 172 MET A C 1
ATOM 1382 O O . MET A 1 172 ? 2.291 -0.276 1.764 1.00 85.94 172 MET A O 1
ATOM 1386 N N . VAL A 1 173 ? 1.370 1.771 1.446 1.00 85.94 173 VAL A N 1
ATOM 1387 C CA . VAL A 1 173 ? 2.578 2.485 1.039 1.00 85.94 173 VAL A CA 1
ATOM 1388 C C . VAL A 1 173 ? 2.843 3.585 2.048 1.00 85.94 173 VAL A C 1
ATOM 1390 O O . VAL A 1 173 ? 1.999 4.447 2.285 1.00 85.94 173 VAL A O 1
ATOM 1393 N N . ALA A 1 174 ? 4.007 3.523 2.685 1.00 85.94 174 ALA A N 1
ATOM 1394 C CA . ALA A 1 174 ? 4.469 4.564 3.592 1.00 85.94 174 ALA A CA 1
ATOM 1395 C C . ALA A 1 174 ? 5.992 4.489 3.765 1.00 85.94 174 ALA A C 1
ATOM 1397 O O . ALA A 1 174 ? 6.607 3.478 3.407 1.00 85.94 174 ALA A O 1
ATOM 1398 N N . PRO A 1 175 ? 6.633 5.500 4.374 1.00 85.38 175 PRO A N 1
ATOM 1399 C CA . PRO A 1 175 ? 8.033 5.431 4.730 1.00 85.38 175 PRO A CA 1
ATOM 1400 C C . PRO A 1 175 ? 8.260 4.274 5.713 1.00 85.38 175 PRO A C 1
ATOM 1402 O O . PRO A 1 175 ? 7.397 3.969 6.548 1.00 85.38 175 PRO A O 1
ATOM 1405 N N . PRO A 1 176 ? 9.440 3.635 5.699 1.00 82.62 176 PRO A N 1
ATOM 1406 C CA . PRO A 1 176 ? 9.693 2.408 6.459 1.00 82.62 176 PRO A CA 1
ATOM 1407 C C . PRO A 1 176 ? 9.496 2.576 7.974 1.00 82.62 176 PRO A C 1
ATOM 1409 O O . PRO A 1 176 ? 9.080 1.641 8.663 1.00 82.62 176 PRO A O 1
ATOM 1412 N N . LYS A 1 177 ? 9.750 3.779 8.507 1.00 83.88 177 LYS A N 1
ATOM 1413 C CA . LYS A 1 177 ? 9.473 4.116 9.913 1.00 83.88 177 LYS A CA 1
ATOM 1414 C C . LYS A 1 177 ? 7.967 4.139 10.206 1.00 83.88 177 LYS A C 1
ATOM 1416 O O . LYS A 1 177 ? 7.542 3.595 11.222 1.00 83.88 177 LYS A O 1
ATOM 1421 N N . GLN A 1 178 ? 7.169 4.703 9.302 1.00 82.38 178 GLN A N 1
ATOM 1422 C CA . GLN A 1 178 ? 5.717 4.819 9.442 1.00 82.38 178 GLN A CA 1
ATOM 1423 C C . GLN A 1 178 ? 5.010 3.477 9.230 1.00 82.38 178 GLN A C 1
ATOM 1425 O O . GLN A 1 178 ? 4.057 3.180 9.941 1.00 82.38 178 GLN A O 1
ATOM 1430 N N . LEU A 1 179 ? 5.521 2.597 8.360 1.00 83.69 179 LEU A N 1
ATOM 1431 C CA . LEU A 1 179 ? 4.976 1.242 8.192 1.00 83.69 179 LEU A CA 1
ATOM 1432 C C . LEU A 1 179 ? 4.969 0.431 9.490 1.00 83.69 179 LEU A C 1
ATOM 1434 O O . LEU A 1 179 ? 4.039 -0.340 9.729 1.00 83.69 179 LEU A O 1
ATOM 1438 N N . LYS A 1 180 ? 5.984 0.591 10.350 1.00 84.06 180 LYS A N 1
ATOM 1439 C CA . LYS A 1 180 ? 5.999 -0.058 11.672 1.00 84.06 180 LYS A CA 1
ATOM 1440 C C . LYS A 1 180 ? 4.837 0.429 12.541 1.00 84.06 180 LYS A C 1
ATOM 1442 O O . LYS A 1 180 ? 4.217 -0.376 13.234 1.00 84.06 180 LYS A O 1
ATOM 1447 N N . ILE A 1 181 ? 4.525 1.721 12.462 1.00 84.44 181 ILE A N 1
ATOM 1448 C CA . ILE A 1 181 ? 3.413 2.347 13.182 1.00 84.44 181 ILE A CA 1
ATOM 1449 C C . ILE A 1 181 ? 2.081 1.857 12.609 1.00 84.44 181 ILE A C 1
ATOM 1451 O O . ILE A 1 181 ? 1.249 1.388 13.374 1.00 84.44 181 ILE A O 1
ATOM 1455 N N . ILE A 1 182 ? 1.912 1.844 11.283 1.00 84.56 182 ILE A N 1
ATOM 1456 C CA . ILE A 1 182 ? 0.707 1.332 10.605 1.00 84.56 182 ILE A CA 1
ATOM 1457 C C . ILE A 1 182 ? 0.444 -0.135 10.980 1.00 84.56 182 ILE A C 1
ATOM 1459 O O . ILE A 1 182 ? -0.680 -0.502 11.320 1.00 84.56 182 ILE A O 1
ATOM 1463 N N . LYS A 1 183 ? 1.483 -0.982 10.994 1.00 85.06 183 LYS A N 1
ATOM 1464 C CA . LYS A 1 183 ? 1.363 -2.379 11.450 1.00 85.06 183 LYS A CA 1
ATOM 1465 C C . LYS A 1 183 ? 0.889 -2.463 12.902 1.00 85.06 183 LYS A C 1
ATOM 1467 O O . LYS A 1 183 ? 0.046 -3.299 13.209 1.00 85.06 183 LYS A O 1
ATOM 1472 N N . MET A 1 184 ? 1.407 -1.605 13.783 1.00 84.69 184 MET A N 1
ATOM 1473 C CA . MET A 1 184 ? 0.988 -1.548 15.187 1.00 84.69 184 MET A CA 1
ATOM 1474 C C . MET A 1 184 ? -0.448 -1.028 15.345 1.00 84.69 184 MET A C 1
ATOM 1476 O O . MET A 1 184 ? -1.194 -1.555 16.164 1.00 84.69 184 MET A O 1
ATOM 1480 N N . ILE A 1 185 ? -0.860 -0.036 14.550 1.00 85.88 185 ILE A N 1
ATOM 1481 C CA . ILE A 1 185 ? -2.248 0.447 14.502 1.00 85.88 185 ILE A CA 1
ATOM 1482 C C . ILE A 1 185 ? -3.170 -0.716 14.156 1.00 85.88 185 ILE A C 1
ATOM 1484 O O . ILE A 1 185 ? -4.125 -0.972 14.881 1.00 85.88 185 ILE A O 1
ATOM 1488 N N . ALA A 1 186 ? -2.847 -1.470 13.103 1.00 84.50 186 ALA A N 1
ATOM 1489 C CA . ALA A 1 186 ? -3.656 -2.603 12.674 1.00 84.50 186 ALA A CA 1
ATOM 1490 C C . ALA A 1 186 ? -3.753 -3.698 13.752 1.00 84.50 186 ALA A C 1
ATOM 1492 O O . ALA A 1 186 ? -4.827 -4.263 13.961 1.00 84.50 186 ALA A O 1
ATOM 1493 N N . THR A 1 187 ? -2.660 -4.011 14.460 1.00 86.12 187 THR A N 1
ATOM 1494 C CA . THR A 1 187 ? -2.689 -5.023 15.531 1.00 86.12 187 THR A CA 1
ATOM 1495 C C . THR A 1 187 ? -3.461 -4.546 16.758 1.00 86.12 187 THR A C 1
ATOM 1497 O O . THR A 1 187 ? -4.233 -5.325 17.317 1.00 86.12 187 THR A O 1
ATOM 1500 N N . LEU A 1 188 ? -3.306 -3.282 17.160 1.00 84.62 188 LEU A N 1
ATOM 1501 C CA . LEU A 1 188 ? -4.055 -2.692 18.270 1.00 84.62 188 LEU A CA 1
ATOM 1502 C C . LEU A 1 188 ? -5.544 -2.572 17.945 1.00 84.62 188 LEU A C 1
ATOM 1504 O O . LEU A 1 188 ? -6.361 -2.974 18.765 1.00 84.62 188 LEU A O 1
ATOM 1508 N N . ALA A 1 189 ? -5.895 -2.113 16.743 1.00 83.75 189 ALA A N 1
ATOM 1509 C CA . ALA A 1 189 ? -7.277 -2.027 16.283 1.00 83.75 189 ALA A CA 1
ATOM 1510 C C . ALA A 1 189 ? -7.958 -3.400 16.304 1.00 83.75 189 ALA A C 1
ATOM 1512 O O . ALA A 1 189 ? -9.059 -3.535 16.840 1.00 83.75 189 ALA A O 1
ATOM 1513 N N . LYS A 1 190 ? -7.276 -4.443 15.806 1.00 82.44 190 LYS A N 1
ATOM 1514 C CA . LYS A 1 190 ? -7.773 -5.825 15.872 1.00 82.44 190 LYS A CA 1
ATOM 1515 C C . LYS A 1 190 ? -7.913 -6.320 17.306 1.00 82.44 190 LYS A C 1
ATOM 1517 O O . LYS A 1 190 ? -8.916 -6.948 17.626 1.00 82.44 190 LYS A O 1
ATOM 1522 N N . LYS A 1 191 ? -6.936 -6.036 18.172 1.00 83.38 191 LYS A N 1
ATOM 1523 C CA . LYS A 1 191 ? -6.966 -6.453 19.580 1.00 83.38 191 LYS A CA 1
ATOM 1524 C C . LYS A 1 191 ? -8.110 -5.785 20.346 1.00 83.38 191 LYS A C 1
ATOM 1526 O O . LYS A 1 191 ? -8.863 -6.475 21.021 1.00 83.38 191 LYS A O 1
ATOM 1531 N N . GLU A 1 192 ? -8.259 -4.470 20.227 1.00 79.38 192 GLU A N 1
ATOM 1532 C CA . GLU A 1 192 ? -9.308 -3.707 20.913 1.00 79.38 192 GLU A CA 1
ATOM 1533 C C . GLU A 1 192 ? -10.702 -4.096 20.418 1.00 79.38 192 GLU A C 1
ATOM 1535 O O . GLU A 1 192 ? -11.572 -4.410 21.235 1.00 79.38 192 GLU A O 1
ATOM 1540 N N . SER A 1 193 ? -10.873 -4.205 19.095 1.00 81.50 193 SER A N 1
ATOM 1541 C CA . SER A 1 193 ? -12.116 -4.699 18.491 1.00 81.50 193 SER A CA 1
ATOM 1542 C C . SER A 1 193 ? -12.420 -6.136 18.921 1.00 81.50 193 SER A C 1
ATOM 1544 O O . SER A 1 193 ? -13.579 -6.487 19.098 1.00 81.50 193 SER A O 1
ATOM 1546 N N . HIS A 1 194 ? -11.402 -6.972 19.150 1.00 79.44 194 HIS A N 1
ATOM 1547 C CA . HIS A 1 194 ? -11.600 -8.336 19.641 1.00 79.44 194 HIS A CA 1
ATOM 1548 C C . HIS A 1 194 ? -11.974 -8.412 21.115 1.00 79.44 194 HIS A C 1
ATOM 1550 O O . HIS A 1 194 ? -12.688 -9.326 21.501 1.00 79.44 194 HIS A O 1
ATOM 1556 N N . CYS A 1 195 ? -11.499 -7.506 21.962 1.00 72.00 195 CYS A N 1
ATOM 1557 C CA . CYS A 1 195 ? -11.851 -7.548 23.378 1.00 72.00 195 CYS A CA 1
ATOM 1558 C C . CYS A 1 195 ? -13.260 -6.996 23.636 1.00 72.00 195 CYS A C 1
ATOM 1560 O O . CYS A 1 195 ? -13.984 -7.551 24.460 1.00 72.00 195 CYS A O 1
ATOM 1562 N N . HIS A 1 196 ? -13.652 -5.930 22.932 1.00 71.56 196 HIS A N 1
ATOM 1563 C CA . HIS A 1 196 ? -14.861 -5.167 23.267 1.00 71.56 196 HIS A CA 1
ATOM 1564 C C . HIS A 1 196 ? -15.918 -5.151 22.152 1.00 71.56 196 HIS A C 1
ATOM 1566 O O . HIS A 1 196 ? -17.062 -4.783 22.411 1.00 71.56 196 HIS A O 1
ATOM 1572 N N . GLY A 1 197 ? -15.567 -5.547 20.926 1.00 75.06 197 GLY A N 1
ATOM 1573 C CA . GLY A 1 197 ? -16.419 -5.451 19.735 1.00 75.06 197 GLY A CA 1
ATOM 1574 C C . GLY A 1 197 ? -16.330 -4.101 19.014 1.00 75.06 197 GLY A C 1
ATOM 1575 O O . GLY A 1 197 ? -16.641 -4.026 17.828 1.00 75.06 197 GLY A O 1
ATOM 1576 N N . MET A 1 198 ? -15.868 -3.054 19.701 1.00 79.44 198 MET A N 1
ATOM 1577 C CA . MET A 1 198 ? -15.675 -1.700 19.173 1.00 79.44 198 MET A CA 1
ATOM 1578 C C . MET A 1 198 ? -14.374 -1.105 19.712 1.00 79.44 198 MET A C 1
ATOM 1580 O O . MET A 1 198 ? -13.847 -1.561 20.730 1.00 79.44 198 MET A O 1
ATOM 1584 N N . ALA A 1 199 ? -13.879 -0.065 19.053 1.00 84.06 199 ALA A N 1
ATOM 1585 C CA . ALA A 1 199 ? -12.718 0.690 19.492 1.00 84.06 199 ALA A CA 1
ATOM 1586 C C . ALA A 1 199 ? -12.884 2.185 19.187 1.00 84.06 199 ALA A C 1
ATOM 1588 O O . ALA A 1 199 ? -13.671 2.579 18.326 1.00 84.06 199 ALA A O 1
ATOM 1589 N N . THR A 1 200 ? -12.118 3.008 19.901 1.00 85.94 200 THR A N 1
ATOM 1590 C CA . THR A 1 200 ? -12.069 4.462 19.704 1.00 85.94 200 THR A CA 1
ATOM 1591 C C . THR A 1 200 ? -10.709 4.857 19.141 1.00 85.94 200 THR A C 1
ATOM 1593 O O . THR A 1 200 ? -9.676 4.334 19.577 1.00 85.94 200 THR A O 1
ATOM 1596 N N . VAL A 1 201 ? -10.696 5.810 18.208 1.00 86.62 201 VAL A N 1
ATOM 1597 C CA . VAL A 1 201 ? -9.473 6.403 17.640 1.00 86.62 201 VAL A CA 1
ATOM 1598 C C . VAL A 1 201 ? -8.553 6.918 18.749 1.00 86.62 201 VAL A C 1
ATOM 1600 O O . VAL A 1 201 ? -7.359 6.628 18.726 1.00 86.62 201 VAL A O 1
ATOM 1603 N N . ASP A 1 202 ? -9.103 7.583 19.768 1.00 84.50 202 ASP A N 1
ATOM 1604 C CA . ASP A 1 202 ? -8.331 8.128 20.891 1.00 84.50 202 ASP A CA 1
ATOM 1605 C C . ASP A 1 202 ? -7.620 7.057 21.715 1.00 84.50 202 ASP A C 1
ATOM 1607 O O . ASP A 1 202 ? -6.457 7.224 22.079 1.00 84.50 202 ASP A O 1
ATOM 1611 N N . ALA A 1 203 ? -8.274 5.923 21.978 1.00 83.12 203 ALA A N 1
ATOM 1612 C CA . ALA A 1 203 ? -7.665 4.831 22.736 1.00 83.12 203 ALA A CA 1
ATOM 1613 C C . ALA A 1 203 ? -6.427 4.274 22.012 1.00 83.12 203 ALA A C 1
ATOM 1615 O O . ALA A 1 203 ? -5.396 3.990 22.629 1.00 83.12 203 ALA A O 1
ATOM 1616 N N . ILE A 1 204 ? -6.508 4.164 20.684 1.00 85.12 204 ILE A N 1
ATOM 1617 C CA . ILE A 1 204 ? -5.404 3.699 19.841 1.00 85.12 204 ILE A CA 1
ATOM 1618 C C . ILE A 1 204 ? -4.333 4.784 19.711 1.00 85.12 204 ILE A C 1
ATOM 1620 O O . ILE A 1 204 ? -3.148 4.485 19.866 1.00 85.12 204 ILE A O 1
ATOM 1624 N N . GLY A 1 205 ? -4.737 6.040 19.512 1.00 84.12 205 GLY A N 1
ATOM 1625 C CA . GLY A 1 205 ? -3.852 7.202 19.469 1.00 84.12 205 GLY A CA 1
ATOM 1626 C C . GLY A 1 205 ? -3.019 7.337 20.742 1.00 84.12 205 GLY A C 1
ATOM 1627 O O . GLY A 1 205 ? -1.796 7.452 20.666 1.00 84.12 205 GLY A O 1
ATOM 1628 N N . GLN A 1 206 ? -3.638 7.202 21.918 1.00 84.19 206 GLN A N 1
ATOM 1629 C CA . GLN A 1 206 ? -2.947 7.200 23.210 1.00 84.19 206 GLN A CA 1
ATOM 1630 C C . GLN A 1 206 ? -1.986 6.013 23.350 1.00 84.19 206 GLN A C 1
ATOM 1632 O O . GLN A 1 206 ? -0.848 6.182 23.794 1.00 84.19 206 GLN A O 1
ATOM 1637 N N . ALA A 1 207 ? -2.403 4.804 22.957 1.00 83.81 207 ALA A N 1
ATOM 1638 C CA . ALA A 1 207 ? -1.545 3.619 23.005 1.00 83.81 207 ALA A CA 1
ATOM 1639 C C . ALA A 1 207 ? -0.307 3.753 22.099 1.00 83.81 207 ALA A C 1
ATOM 1641 O O . ALA A 1 207 ? 0.774 3.265 22.442 1.00 83.81 207 ALA A O 1
ATOM 1642 N N . ILE A 1 208 ? -0.449 4.436 20.962 1.00 84.44 208 ILE A N 1
ATOM 1643 C CA . ILE A 1 208 ? 0.647 4.707 20.029 1.00 84.44 208 ILE A CA 1
ATOM 1644 C C . ILE A 1 208 ? 1.523 5.834 20.538 1.00 84.44 208 ILE A C 1
ATOM 1646 O O . ILE A 1 208 ? 2.735 5.661 20.543 1.00 84.44 208 ILE A O 1
ATOM 1650 N N . SER A 1 209 ? 0.946 6.926 21.035 1.00 83.94 209 SER A N 1
ATOM 1651 C CA 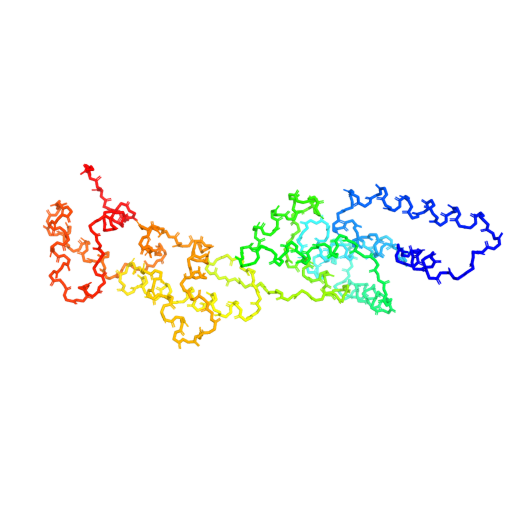. SER A 1 209 ? 1.698 8.047 21.603 1.00 83.94 209 SER A CA 1
ATOM 1652 C C . SER A 1 209 ? 2.578 7.606 22.776 1.00 83.94 209 SER A C 1
ATOM 1654 O O . SER A 1 209 ? 3.696 8.095 22.913 1.00 83.94 209 SER A O 1
ATOM 1656 N N . LYS A 1 210 ? 2.124 6.633 23.582 1.00 82.38 210 LYS A N 1
ATOM 1657 C CA . LYS A 1 210 ? 2.934 6.025 24.654 1.00 82.38 210 LYS A CA 1
ATOM 1658 C C . LYS A 1 210 ? 4.173 5.290 24.132 1.00 82.38 210 LYS A C 1
ATOM 1660 O O . LYS A 1 210 ? 5.192 5.267 24.810 1.00 82.38 210 LYS A O 1
ATOM 1665 N N . LYS A 1 211 ? 4.096 4.667 22.952 1.00 79.19 211 LYS A N 1
ATOM 1666 C CA . LYS A 1 211 ? 5.210 3.912 22.345 1.00 79.19 211 LYS A CA 1
ATOM 1667 C C . LYS A 1 211 ? 6.055 4.750 21.381 1.00 79.19 211 LYS A C 1
ATOM 1669 O O . LYS A 1 211 ? 7.234 4.466 21.203 1.00 79.19 211 LYS A O 1
ATOM 1674 N N . PHE A 1 212 ? 5.456 5.760 20.758 1.00 78.25 212 PHE A N 1
ATOM 1675 C CA . PHE A 1 212 ? 6.044 6.623 19.739 1.00 78.25 212 PHE A CA 1
ATOM 1676 C C . PHE A 1 212 ? 5.668 8.090 20.020 1.00 78.25 212 PHE A C 1
ATOM 1678 O O . PHE A 1 212 ? 4.729 8.609 19.418 1.00 78.25 212 PHE A O 1
ATOM 1685 N N . PRO A 1 213 ? 6.414 8.790 20.896 1.00 68.19 213 PRO A N 1
ATOM 1686 C CA . PRO A 1 213 ? 6.068 10.147 21.340 1.00 68.19 213 PRO A CA 1
ATOM 1687 C C . PRO A 1 213 ? 6.109 11.215 20.238 1.00 68.19 213 PRO A C 1
ATOM 1689 O O . PRO A 1 213 ? 5.515 12.274 20.380 1.00 68.19 213 PRO A O 1
ATOM 1692 N N . LYS A 1 214 ? 6.835 10.959 19.142 1.00 67.75 214 LYS A N 1
ATOM 1693 C CA . LYS A 1 214 ? 7.062 11.919 18.045 1.00 67.75 214 LYS A CA 1
ATOM 1694 C C . LYS A 1 214 ? 6.059 11.806 16.895 1.00 67.75 214 LYS A C 1
ATOM 1696 O O . LYS A 1 214 ? 6.203 12.497 15.893 1.00 67.75 214 LYS A O 1
ATOM 1701 N N . CYS A 1 215 ? 5.092 10.903 16.988 1.00 61.91 215 CYS A N 1
ATOM 1702 C CA . CYS A 1 215 ? 4.134 10.652 15.919 1.00 61.91 215 CYS A CA 1
ATOM 1703 C C . CYS A 1 215 ? 2.787 11.211 16.369 1.00 61.91 215 CYS A C 1
ATOM 1705 O O . CYS A 1 215 ? 2.331 10.830 17.442 1.00 61.91 215 CYS A O 1
ATOM 1707 N N . GLY A 1 216 ? 2.181 12.113 15.585 1.00 61.59 216 GLY A N 1
ATOM 1708 C CA . GLY A 1 216 ? 0.894 12.769 15.867 1.00 61.59 216 GLY A CA 1
ATOM 1709 C C . GLY A 1 216 ? -0.266 11.773 15.954 1.00 61.59 216 GLY A C 1
ATOM 1710 O O . GLY A 1 216 ? -1.071 11.658 15.034 1.00 61.59 216 GLY A O 1
ATOM 1711 N N . GLY A 1 217 ? -0.294 11.011 17.051 1.00 69.75 217 GLY A N 1
ATOM 1712 C CA . GLY A 1 217 ? -0.885 9.679 17.141 1.00 69.75 217 GLY A CA 1
ATOM 1713 C C . GLY A 1 217 ? -2.337 9.618 16.702 1.00 69.75 217 GLY A C 1
ATOM 1714 O O . GLY A 1 217 ? -2.676 8.772 15.886 1.00 69.75 217 GLY A O 1
ATOM 1715 N N . THR A 1 218 ? -3.181 10.524 17.189 1.00 75.94 218 THR A N 1
ATOM 1716 C CA . THR A 1 218 ? -4.625 10.492 16.917 1.00 75.94 218 THR A CA 1
ATOM 1717 C C . THR A 1 218 ? -4.967 10.873 15.474 1.00 75.94 218 THR A C 1
ATOM 1719 O O . THR A 1 218 ? -5.761 10.178 14.843 1.00 75.94 218 THR A O 1
ATOM 1722 N N . ALA A 1 219 ? -4.341 11.920 14.922 1.00 80.38 219 ALA A N 1
ATOM 1723 C CA . ALA A 1 219 ? -4.585 12.363 13.544 1.00 80.38 219 ALA A CA 1
ATOM 1724 C C . ALA A 1 219 ? -4.162 11.286 12.536 1.00 80.38 219 ALA A C 1
ATOM 1726 O O . ALA A 1 219 ? -4.948 10.861 11.693 1.00 80.38 219 ALA A O 1
ATOM 1727 N N . LEU A 1 220 ? -2.960 10.740 12.732 1.00 78.19 220 LEU A N 1
ATOM 1728 C CA . LEU A 1 220 ? -2.423 9.676 11.895 1.00 78.19 220 LEU A CA 1
ATOM 1729 C C . LEU A 1 220 ? -3.288 8.402 11.948 1.00 78.19 220 LEU A C 1
ATOM 1731 O O . LEU A 1 220 ? -3.492 7.733 10.938 1.00 78.19 220 LEU A O 1
ATOM 1735 N N . VAL A 1 221 ? -3.809 8.046 13.126 1.00 83.12 221 VAL A N 1
ATOM 1736 C CA . VAL A 1 221 ? -4.706 6.889 13.283 1.00 83.12 221 VAL A CA 1
ATOM 1737 C C . VAL A 1 221 ? -6.021 7.111 12.538 1.00 83.12 221 VAL A C 1
ATOM 1739 O O . VAL A 1 221 ? -6.501 6.177 11.897 1.00 83.12 221 VAL A O 1
ATOM 1742 N N . ARG A 1 222 ? -6.580 8.326 12.586 1.00 83.62 222 ARG A N 1
ATOM 1743 C CA . ARG A 1 222 ? -7.819 8.675 11.879 1.00 83.62 222 ARG A CA 1
ATOM 1744 C C . ARG A 1 222 ? -7.671 8.574 10.361 1.00 83.62 222 ARG A C 1
ATOM 1746 O O . ARG A 1 222 ? -8.599 8.110 9.713 1.00 83.62 222 ARG A O 1
ATOM 1753 N N . GLU A 1 223 ? -6.517 8.946 9.818 1.00 81.00 223 GLU A N 1
ATOM 1754 C CA . GLU A 1 223 ? -6.220 8.818 8.384 1.00 81.00 223 GLU A CA 1
ATOM 1755 C C . GLU A 1 223 ? -5.988 7.359 7.961 1.00 81.00 223 GLU A C 1
ATOM 1757 O O . GLU A 1 223 ? -6.454 6.927 6.911 1.00 81.00 223 GLU A O 1
ATOM 1762 N N . ILE A 1 224 ? -5.290 6.567 8.785 1.00 83.19 224 ILE A N 1
ATOM 1763 C CA . ILE A 1 224 ? -4.906 5.191 8.430 1.00 83.19 224 ILE A CA 1
ATOM 1764 C C . ILE A 1 224 ? -6.062 4.201 8.571 1.00 83.19 224 ILE A C 1
ATOM 1766 O O . ILE A 1 224 ? -6.163 3.266 7.777 1.00 83.19 224 ILE A O 1
ATOM 1770 N N . LEU A 1 225 ? -6.888 4.334 9.610 1.00 82.81 225 LEU A N 1
ATOM 1771 C CA . LEU A 1 225 ? -7.907 3.337 9.938 1.00 82.81 225 LEU A CA 1
ATOM 1772 C C . LEU A 1 225 ? -8.905 3.065 8.790 1.00 82.81 225 LEU A C 1
ATOM 1774 O O . LEU A 1 225 ? -9.107 1.886 8.487 1.00 82.81 225 LEU A O 1
ATOM 1778 N N . PRO A 1 226 ? -9.444 4.087 8.090 1.00 83.69 226 PRO A N 1
ATOM 1779 C CA . PRO A 1 226 ? -10.320 3.899 6.930 1.00 83.69 226 PRO A CA 1
ATOM 1780 C C . PRO A 1 226 ? -9.667 3.173 5.752 1.00 83.69 226 PRO A C 1
ATOM 1782 O O . PRO A 1 226 ? -10.358 2.636 4.888 1.00 83.69 226 PRO A O 1
ATOM 1785 N N . LEU A 1 227 ? -8.332 3.134 5.693 1.00 79.88 227 LEU A N 1
ATOM 1786 C CA . LEU A 1 227 ? -7.621 2.443 4.620 1.00 79.88 227 LEU A CA 1
ATOM 1787 C C . LEU A 1 227 ? -7.688 0.919 4.767 1.00 79.88 227 LEU A C 1
ATOM 1789 O O . LEU A 1 227 ? -7.439 0.213 3.785 1.00 79.88 227 LEU A O 1
ATOM 1793 N N . PHE A 1 228 ? -8.010 0.394 5.954 1.00 79.62 228 PHE A N 1
ATOM 1794 C CA . PHE A 1 228 ? -8.136 -1.044 6.183 1.00 79.62 228 PHE A CA 1
ATOM 1795 C C . PHE A 1 228 ? -9.442 -1.601 5.607 1.00 79.62 228 PHE A C 1
ATOM 1797 O O . PHE A 1 228 ? -10.489 -0.976 5.675 1.00 79.62 228 PHE A O 1
ATOM 1804 N N . GLU A 1 229 ? -9.386 -2.816 5.059 1.00 74.62 229 GLU A N 1
ATOM 1805 C CA . GLU A 1 229 ? -10.550 -3.470 4.440 1.00 74.62 229 GLU A CA 1
ATOM 1806 C C . GLU A 1 229 ? -11.652 -3.819 5.449 1.00 74.62 229 GLU A C 1
ATOM 1808 O O . GLU A 1 229 ? -12.827 -3.795 5.112 1.00 74.62 229 GLU A O 1
ATOM 1813 N N . ASP A 1 230 ? -11.271 -4.135 6.687 1.00 77.56 230 ASP A N 1
ATOM 1814 C CA . ASP A 1 230 ? -12.194 -4.638 7.707 1.00 77.56 230 ASP A CA 1
ATOM 1815 C C . ASP A 1 230 ? -12.800 -3.515 8.565 1.00 77.56 230 ASP A C 1
ATOM 1817 O O . ASP A 1 230 ? -13.353 -3.814 9.618 1.00 77.56 230 ASP A O 1
ATOM 1821 N N . PHE A 1 231 ? -12.621 -2.246 8.195 1.00 83.06 231 PHE A N 1
ATOM 1822 C CA . PHE A 1 231 ? -12.922 -1.090 9.037 1.00 83.06 231 PHE A CA 1
ATOM 1823 C C . PHE A 1 231 ? -14.267 -0.443 8.696 1.00 83.06 231 PHE A C 1
ATOM 1825 O O . PHE A 1 231 ? -14.467 -0.014 7.561 1.00 83.06 231 PHE A O 1
ATOM 1832 N N . ASN A 1 232 ? -15.118 -0.255 9.713 1.00 83.62 232 ASN A N 1
ATOM 1833 C CA . ASN A 1 232 ? -16.374 0.484 9.582 1.00 83.62 232 ASN A CA 1
ATOM 1834 C C . ASN A 1 232 ? -16.504 1.551 10.673 1.00 83.62 232 ASN A C 1
ATOM 1836 O O . ASN A 1 232 ? -16.346 1.259 11.866 1.00 83.62 232 ASN A O 1
ATOM 1840 N N . TRP A 1 233 ? -16.876 2.767 10.270 1.00 86.88 233 TRP A N 1
ATOM 1841 C CA . TRP A 1 233 ? -17.269 3.821 11.200 1.00 86.88 233 TRP A CA 1
ATOM 1842 C C . TRP A 1 233 ? -18.615 3.494 11.858 1.00 86.88 233 TRP A C 1
ATOM 1844 O O . TRP A 1 233 ? -19.561 3.042 11.210 1.00 86.88 233 TRP A O 1
ATOM 1854 N N . LEU A 1 234 ? -18.684 3.743 13.163 1.00 83.62 234 LEU A N 1
ATOM 1855 C CA . LEU A 1 234 ? -19.923 3.786 13.944 1.00 83.62 234 LEU A CA 1
ATOM 1856 C C . LEU A 1 234 ? -20.301 5.234 14.256 1.00 83.62 234 LEU A C 1
ATOM 1858 O O . LEU A 1 234 ? -21.473 5.584 14.262 1.00 83.62 234 LEU A O 1
ATOM 1862 N N . ASP A 1 235 ? -19.289 6.065 14.507 1.00 84.81 235 ASP A N 1
ATOM 1863 C CA . ASP A 1 235 ? -19.402 7.514 14.608 1.00 84.81 235 ASP A CA 1
ATOM 1864 C C . ASP A 1 235 ? -18.056 8.136 14.225 1.00 84.81 235 ASP A C 1
ATOM 1866 O O . ASP A 1 235 ? -17.048 7.948 14.909 1.00 84.81 235 ASP A O 1
ATOM 1870 N N . GLU A 1 236 ? -18.041 8.867 13.115 1.00 82.56 236 GLU A N 1
ATOM 1871 C CA . GLU A 1 236 ? -16.846 9.535 12.604 1.00 82.56 236 GLU A CA 1
ATOM 1872 C C . GLU A 1 236 ? -16.445 10.765 13.439 1.00 82.56 236 GLU A C 1
ATOM 1874 O O . GLU A 1 236 ? -15.258 11.078 13.553 1.00 82.56 236 GLU A O 1
ATOM 1879 N N . GLN A 1 237 ? -17.405 11.460 14.055 1.00 80.50 237 GLN A N 1
ATOM 1880 C CA . GLN A 1 237 ? -17.142 12.655 14.860 1.00 80.50 237 GLN A CA 1
ATOM 1881 C C . GLN A 1 237 ? -16.477 12.283 16.183 1.00 80.50 237 GLN A C 1
ATOM 1883 O O . GLN A 1 237 ? -15.477 12.890 16.565 1.00 80.50 237 GLN A O 1
ATOM 1888 N N . LEU A 1 238 ? -17.003 11.255 16.850 1.00 79.69 238 LEU A N 1
ATOM 1889 C CA . LEU A 1 238 ? -16.473 10.748 18.118 1.00 79.69 238 LEU A CA 1
ATOM 1890 C C . LEU A 1 238 ? -15.377 9.685 17.937 1.00 79.69 238 LEU A C 1
ATOM 1892 O O . LEU A 1 238 ? -14.816 9.198 18.918 1.00 79.69 238 LEU A O 1
ATOM 1896 N N . GLY A 1 239 ? -15.070 9.297 16.697 1.00 82.75 239 GLY A N 1
ATOM 1897 C CA . GLY A 1 239 ? -14.000 8.354 16.385 1.00 82.75 239 GLY A CA 1
ATOM 1898 C C . GLY A 1 239 ? -14.287 6.913 16.821 1.00 82.75 239 GLY A C 1
ATOM 1899 O O . GLY A 1 239 ? -13.352 6.183 17.154 1.00 82.75 239 GLY A O 1
ATOM 1900 N N . TRP A 1 240 ? -15.553 6.492 16.849 1.00 85.81 240 TRP A N 1
ATOM 1901 C CA . TRP A 1 240 ? -15.940 5.114 17.159 1.00 85.81 240 TRP A CA 1
ATOM 1902 C C . TRP A 1 240 ? -15.989 4.263 15.905 1.00 85.81 240 TRP A C 1
ATOM 1904 O O . TRP A 1 240 ? -16.616 4.626 14.910 1.00 85.81 240 TRP A O 1
ATOM 1914 N N . PHE A 1 241 ? -15.389 3.082 15.980 1.00 87.06 241 PHE A N 1
ATOM 1915 C CA . PHE A 1 241 ? -15.356 2.156 14.863 1.00 87.06 241 PHE A CA 1
ATOM 1916 C C . PHE A 1 241 ? -15.415 0.699 15.320 1.00 87.06 241 PHE A C 1
ATOM 1918 O O . PHE A 1 241 ? -15.193 0.371 16.491 1.00 87.06 241 PHE A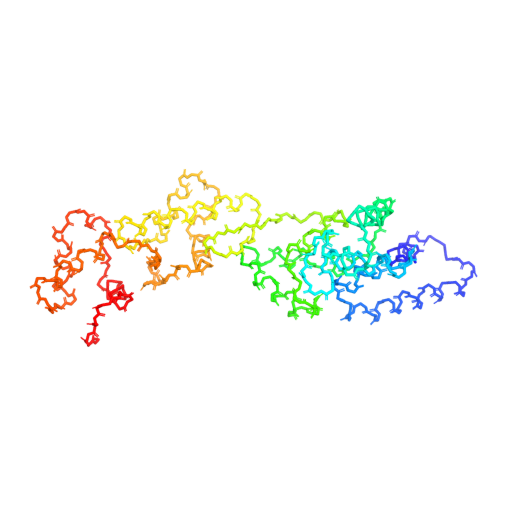 O 1
ATOM 1925 N N . ARG A 1 242 ? -15.685 -0.191 14.366 1.00 82.75 242 ARG A N 1
ATOM 1926 C CA . ARG A 1 242 ? -15.614 -1.647 14.537 1.00 82.75 242 ARG A CA 1
ATOM 1927 C C . ARG A 1 242 ? -14.805 -2.292 13.421 1.00 82.75 242 ARG A C 1
ATOM 1929 O O . ARG A 1 242 ? -14.654 -1.718 12.344 1.00 82.75 242 ARG A O 1
ATOM 1936 N N . ALA A 1 243 ? -14.310 -3.498 13.696 1.00 79.69 243 ALA A N 1
ATOM 1937 C CA . ALA A 1 243 ? -13.646 -4.336 12.708 1.00 79.69 243 ALA A CA 1
ATOM 1938 C C . ALA A 1 243 ? -14.483 -5.591 12.399 1.00 79.69 243 ALA A C 1
ATOM 1940 O O . ALA A 1 243 ? -14.686 -6.423 13.284 1.00 79.69 243 ALA A O 1
ATOM 1941 N N . ASP A 1 244 ? -14.957 -5.745 11.161 1.00 65.88 244 ASP A N 1
ATOM 1942 C CA . ASP A 1 244 ? -15.997 -6.729 10.807 1.00 65.88 244 ASP A CA 1
ATOM 1943 C C . ASP A 1 244 ? -15.544 -8.193 10.856 1.00 65.88 244 ASP A C 1
ATOM 1945 O O . ASP A 1 244 ? -16.321 -9.076 11.220 1.00 65.88 244 ASP A O 1
ATOM 1949 N N . LYS A 1 245 ? -14.274 -8.484 10.548 1.00 62.28 245 LYS A N 1
ATOM 1950 C CA . LYS A 1 245 ? -13.755 -9.867 10.515 1.00 62.28 245 LYS A CA 1
ATOM 1951 C C . LYS A 1 245 ? -13.377 -10.431 11.894 1.00 62.28 245 LYS A C 1
ATOM 1953 O O . LYS A 1 245 ? -12.699 -11.457 11.982 1.00 62.28 245 LYS A O 1
ATOM 1958 N N . VAL A 1 246 ? -13.759 -9.770 12.985 1.00 63.59 246 VAL A N 1
ATOM 1959 C CA . VAL A 1 246 ? -13.353 -10.165 14.339 1.00 63.59 246 VAL A CA 1
ATOM 1960 C C . VAL A 1 246 ? -14.412 -11.059 14.991 1.00 63.59 246 VAL A C 1
ATOM 1962 O O . VAL A 1 246 ? -15.607 -10.789 14.922 1.00 63.59 246 VAL A O 1
ATOM 1965 N N . ARG A 1 247 ? -13.975 -12.147 15.649 1.00 60.28 247 ARG A N 1
ATOM 1966 C CA . ARG A 1 247 ? -14.872 -13.025 16.424 1.00 60.28 247 ARG A CA 1
ATOM 1967 C C . ARG A 1 247 ? -15.654 -12.205 17.456 1.00 60.28 247 ARG A C 1
ATOM 1969 O O . ARG A 1 247 ? -15.050 -11.400 18.165 1.00 60.28 247 ARG A O 1
ATOM 1976 N N . LYS A 1 248 ? -16.965 -12.461 17.554 1.00 65.19 248 LYS A N 1
ATOM 1977 C CA . LYS A 1 248 ? -17.882 -11.813 18.504 1.00 65.19 248 LYS A CA 1
ATOM 1978 C C . LYS A 1 248 ? -17.333 -11.935 19.925 1.00 65.19 248 LYS A C 1
ATOM 1980 O O . LYS A 1 248 ? -17.242 -13.045 20.428 1.00 65.19 248 LYS A O 1
ATOM 1985 N N . ASN A 1 249 ? -16.994 -10.812 20.549 1.00 69.12 249 ASN A N 1
ATOM 1986 C CA . ASN A 1 249 ? -16.557 -10.715 21.940 1.00 69.12 249 ASN A CA 1
ATOM 1987 C C . ASN A 1 249 ? -16.928 -9.332 22.492 1.00 69.12 249 ASN A C 1
ATOM 1989 O O . ASN A 1 249 ? -16.951 -8.356 21.745 1.00 69.12 249 ASN A O 1
ATOM 1993 N N . GLY A 1 250 ? -17.230 -9.244 23.789 1.00 78.25 250 GLY A N 1
ATOM 1994 C CA . GLY A 1 250 ? -17.646 -7.992 24.429 1.00 78.25 250 GLY A CA 1
ATOM 1995 C C . GLY A 1 250 ? -19.096 -7.617 24.108 1.00 78.25 250 GLY A C 1
ATOM 1996 O O . GLY A 1 250 ? -19.996 -8.442 24.288 1.00 78.25 250 GLY A O 1
ATOM 1997 N N . VAL A 1 251 ? -19.318 -6.389 23.621 1.00 79.00 251 VAL A N 1
ATOM 1998 C CA . VAL A 1 251 ? -20.656 -5.851 23.310 1.00 79.00 251 VAL A CA 1
ATOM 1999 C C . VAL A 1 251 ? -21.486 -6.784 22.417 1.00 79.00 251 VAL A C 1
ATOM 2001 O O . VAL A 1 251 ? -22.618 -7.060 22.799 1.00 79.00 251 VAL A O 1
ATOM 2004 N N . PRO A 1 252 ? -20.980 -7.354 21.302 1.00 79.62 252 PRO A N 1
ATOM 2005 C CA . PRO A 1 252 ? -21.785 -8.262 20.483 1.00 79.62 252 PRO A CA 1
ATOM 2006 C C . PRO A 1 252 ? -22.281 -9.510 21.234 1.00 79.62 252 PRO A C 1
ATOM 2008 O O . PRO A 1 252 ? -23.418 -9.917 21.020 1.00 79.62 252 PRO A O 1
ATOM 2011 N N . ILE A 1 253 ? -21.494 -10.090 22.154 1.00 81.69 253 ILE A N 1
ATOM 2012 C CA . ILE A 1 253 ? -21.963 -11.217 22.987 1.00 81.69 253 ILE A CA 1
ATOM 2013 C C . ILE A 1 253 ? -23.025 -10.744 23.981 1.00 81.69 253 ILE A C 1
ATOM 2015 O O . ILE A 1 253 ? -24.006 -11.443 24.217 1.00 81.69 253 ILE A O 1
ATOM 2019 N N . ALA A 1 254 ? -22.819 -9.586 24.604 1.00 81.56 254 ALA A N 1
ATOM 2020 C CA . ALA A 1 254 ? -23.760 -9.058 25.581 1.00 81.56 254 ALA A CA 1
ATOM 2021 C C . ALA A 1 254 ? -25.106 -8.694 24.931 1.00 81.56 254 ALA A C 1
ATOM 2023 O O . ALA A 1 254 ? -26.153 -9.027 25.478 1.00 81.56 254 ALA A O 1
ATOM 2024 N N . VAL A 1 255 ? -25.081 -8.113 23.728 1.00 82.81 255 VAL A N 1
ATOM 2025 C CA . VAL A 1 255 ? -26.279 -7.857 22.915 1.00 82.81 255 VAL A CA 1
ATOM 2026 C C . VAL A 1 255 ? -26.978 -9.169 22.555 1.00 82.81 255 VAL A C 1
ATOM 2028 O O . VAL A 1 255 ? -28.174 -9.294 22.810 1.00 82.81 255 VAL A O 1
ATOM 2031 N N . ASP A 1 256 ? -26.246 -10.170 22.047 1.00 83.94 256 ASP A N 1
ATOM 2032 C CA . ASP A 1 256 ? -26.817 -11.485 21.719 1.00 83.94 256 ASP A CA 1
ATOM 2033 C C . ASP A 1 256 ? -27.457 -12.140 22.962 1.00 83.94 256 ASP A C 1
ATOM 2035 O O . ASP A 1 256 ? -28.551 -12.695 22.870 1.00 83.94 256 ASP A O 1
ATOM 2039 N N . LYS A 1 257 ? -26.837 -12.028 24.147 1.00 83.62 257 LYS A N 1
ATOM 2040 C CA . LYS A 1 257 ? -27.397 -12.531 25.417 1.00 83.62 257 LYS A CA 1
ATOM 2041 C C . LYS A 1 257 ? -28.693 -11.829 25.809 1.00 83.62 257 LYS A C 1
ATOM 2043 O O . LYS A 1 257 ? -29.661 -12.502 26.151 1.00 83.62 257 LYS A O 1
ATOM 2048 N N . VAL A 1 258 ? -28.721 -10.498 25.766 1.00 84.81 258 VAL A N 1
ATOM 2049 C CA . VAL A 1 258 ? -29.915 -9.714 26.115 1.00 84.81 258 VAL A CA 1
ATOM 2050 C C . VAL A 1 258 ? -31.063 -10.036 25.155 1.00 84.81 258 VAL A C 1
ATOM 2052 O O . VAL A 1 258 ? -32.178 -10.307 25.599 1.00 84.81 258 VAL A O 1
ATOM 2055 N N . LEU A 1 259 ? -30.786 -10.086 23.849 1.00 84.38 259 LEU A N 1
ATOM 2056 C CA . LEU A 1 259 ? -31.787 -10.423 22.835 1.00 84.38 259 LEU A CA 1
ATOM 2057 C C . LEU A 1 259 ? -32.253 -11.880 22.921 1.00 84.38 259 LEU A C 1
ATOM 2059 O O . LEU A 1 259 ? -33.422 -12.143 22.659 1.00 84.38 259 LEU A O 1
ATOM 2063 N N . SER A 1 260 ? -31.389 -12.811 23.335 1.00 87.19 260 SER A N 1
ATOM 2064 C CA . SER A 1 260 ? -31.779 -14.212 23.550 1.00 87.19 260 SER A CA 1
ATOM 2065 C C . SER A 1 260 ? -32.788 -14.374 24.690 1.00 87.19 260 SER A C 1
ATOM 2067 O O . SER A 1 260 ? -33.593 -15.297 24.655 1.00 87.19 260 SER A O 1
ATOM 2069 N N . VAL A 1 261 ? -32.757 -13.487 25.693 1.00 87.56 261 VAL A N 1
ATOM 2070 C CA . VAL A 1 261 ? -33.692 -13.518 26.831 1.00 87.56 261 VAL A CA 1
ATOM 2071 C C . VAL A 1 261 ? -34.966 -12.728 26.533 1.00 87.56 261 VAL A C 1
ATOM 2073 O O . VAL A 1 261 ? -36.062 -13.221 26.774 1.00 87.56 261 VAL A O 1
ATOM 2076 N N . ALA A 1 262 ? -34.838 -11.502 26.022 1.00 82.88 262 ALA A N 1
ATOM 2077 C CA . ALA A 1 262 ? -35.970 -10.585 25.882 1.00 82.88 262 ALA A CA 1
ATOM 2078 C C . ALA A 1 262 ? -36.649 -10.626 24.500 1.00 82.88 262 ALA A C 1
ATOM 2080 O O . ALA A 1 262 ? -37.799 -10.215 24.362 1.00 82.88 262 ALA A O 1
ATOM 2081 N N . GLY A 1 263 ? -35.958 -11.089 23.452 1.00 79.88 263 GLY A N 1
ATOM 2082 C CA . GLY A 1 263 ? -36.454 -11.171 22.071 1.00 79.88 263 GLY A CA 1
ATOM 2083 C C . GLY A 1 263 ? -36.626 -9.823 21.351 1.00 79.88 263 GLY A C 1
ATOM 2084 O O . GLY A 1 263 ? -36.304 -9.711 20.168 1.00 79.88 263 GLY A O 1
ATOM 2085 N N . LYS A 1 264 ? -37.111 -8.785 22.041 1.00 84.69 264 LYS A N 1
ATOM 2086 C CA . LYS A 1 264 ? -37.231 -7.397 21.568 1.00 84.69 264 LYS A CA 1
ATOM 2087 C C . LYS A 1 264 ? -36.955 -6.450 22.730 1.00 84.69 264 LYS A C 1
ATOM 2089 O O . LYS A 1 264 ? -37.475 -6.660 23.817 1.00 84.69 264 LYS A O 1
ATOM 2094 N N . VAL A 1 265 ? -36.152 -5.418 22.491 1.00 85.06 265 VAL A N 1
ATOM 2095 C CA . VAL A 1 265 ? -35.714 -4.472 23.527 1.00 85.06 265 VAL A CA 1
ATOM 2096 C C . VAL A 1 265 ? -35.589 -3.083 22.910 1.00 85.06 265 VAL A C 1
ATOM 2098 O O . VAL A 1 265 ? -35.186 -2.961 21.750 1.00 85.06 265 VAL A O 1
ATOM 2101 N N . THR A 1 266 ? -35.932 -2.038 23.660 1.00 86.75 266 THR A N 1
ATOM 2102 C CA . THR A 1 266 ? -35.672 -0.654 23.239 1.00 86.75 266 THR A CA 1
ATOM 2103 C C . THR A 1 266 ? -34.189 -0.298 23.392 1.00 86.75 266 THR A C 1
ATOM 2105 O O . THR A 1 266 ? -33.467 -0.880 24.199 1.00 86.75 266 THR A O 1
ATOM 2108 N N . LEU A 1 267 ? -33.696 0.696 22.646 1.00 82.75 267 LEU A N 1
ATOM 2109 C CA . LEU A 1 267 ? -32.283 1.097 22.725 1.00 82.75 267 LEU A CA 1
ATOM 2110 C C . LEU A 1 267 ? -31.864 1.528 24.144 1.00 82.75 267 LEU A C 1
ATOM 2112 O O . LEU A 1 267 ? -30.742 1.248 24.563 1.00 82.75 267 LEU A O 1
ATOM 2116 N N . LYS A 1 268 ? -32.771 2.172 24.893 1.00 84.38 268 LYS A N 1
ATOM 2117 C CA . LYS A 1 268 ? -32.533 2.595 26.282 1.00 84.38 268 LYS A CA 1
ATOM 2118 C C . LYS A 1 268 ? -32.380 1.398 27.218 1.00 84.38 268 LYS A C 1
ATOM 2120 O O . LYS A 1 268 ? -31.388 1.323 27.934 1.00 84.38 268 LYS A O 1
ATOM 2125 N N . GLU A 1 269 ? -33.303 0.441 27.153 1.00 84.12 269 GLU A N 1
ATOM 2126 C CA . GLU A 1 269 ? -33.246 -0.792 27.951 1.00 84.12 269 GLU A CA 1
ATOM 2127 C C . GLU A 1 269 ? -32.004 -1.628 27.615 1.00 84.12 269 GLU A C 1
ATOM 2129 O O . GLU A 1 269 ? -31.370 -2.182 28.512 1.00 84.12 269 GLU A O 1
ATOM 2134 N N . LEU A 1 270 ? -31.608 -1.683 26.337 1.00 83.31 270 LEU A N 1
ATOM 2135 C CA . LEU A 1 270 ? -30.375 -2.353 25.925 1.00 83.31 270 LEU A CA 1
ATOM 2136 C C . LEU A 1 270 ? -29.146 -1.653 26.516 1.00 83.31 270 LE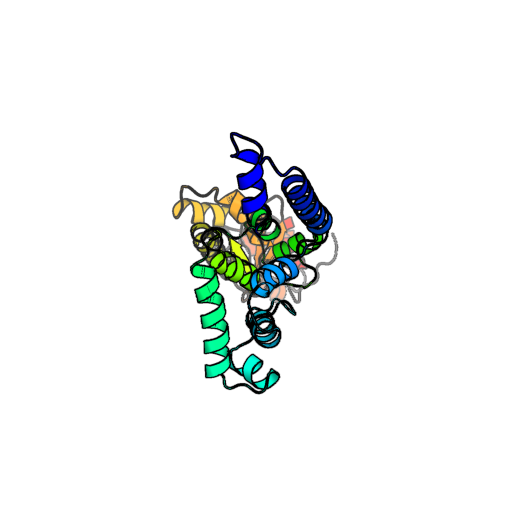U A C 1
ATOM 2138 O O . LEU A 1 270 ? -28.259 -2.315 27.050 1.00 83.31 270 LEU A O 1
ATOM 2142 N N . HIS A 1 271 ? -29.093 -0.321 26.451 1.00 84.06 271 HIS A N 1
ATOM 2143 C CA . HIS A 1 271 ? -27.996 0.465 27.021 1.00 84.06 271 HIS A CA 1
ATOM 2144 C C . HIS A 1 271 ? -27.889 0.274 28.541 1.00 84.06 271 HIS A C 1
ATOM 2146 O O . HIS A 1 271 ? -26.796 0.045 29.056 1.00 84.06 271 HIS A O 1
ATOM 2152 N N . GLU A 1 272 ? -29.019 0.266 29.252 1.00 83.75 272 GLU A N 1
ATOM 2153 C CA . GLU A 1 272 ? -29.077 -0.022 30.688 1.00 83.75 272 GLU A CA 1
ATOM 2154 C C . GLU A 1 272 ? -28.655 -1.456 31.021 1.00 83.75 272 GLU A C 1
ATOM 2156 O O . GLU A 1 272 ? -27.908 -1.669 31.978 1.00 83.75 272 GLU A O 1
ATOM 2161 N N . ALA A 1 273 ? -29.079 -2.442 30.228 1.00 81.88 273 ALA A N 1
ATOM 2162 C CA . ALA A 1 273 ? -28.678 -3.833 30.406 1.00 81.88 273 ALA A CA 1
ATOM 2163 C C . ALA A 1 273 ? -27.162 -4.012 30.225 1.00 81.88 273 ALA A C 1
ATOM 2165 O O . ALA A 1 273 ? -26.524 -4.693 31.027 1.00 81.88 273 ALA A O 1
ATOM 2166 N N . LEU A 1 274 ? -26.567 -3.352 29.226 1.00 81.25 274 LEU A N 1
ATOM 2167 C CA . LEU A 1 274 ? -25.117 -3.358 29.008 1.00 81.25 274 LEU A CA 1
ATOM 2168 C C . LEU A 1 274 ? -24.359 -2.621 30.119 1.00 81.25 274 LEU A C 1
ATOM 2170 O O . LEU A 1 274 ? -23.268 -3.041 30.498 1.00 81.25 274 LEU A O 1
ATOM 2174 N N . ARG A 1 275 ? -24.947 -1.563 30.688 1.00 81.88 275 ARG A N 1
ATOM 2175 C CA . ARG A 1 275 ? -24.380 -0.830 31.829 1.00 81.88 275 ARG A CA 1
ATOM 2176 C C . ARG A 1 275 ? -24.294 -1.678 33.099 1.00 81.88 275 ARG A C 1
ATOM 2178 O O . ARG A 1 275 ? -23.482 -1.374 33.965 1.00 81.88 275 ARG A O 1
ATOM 2185 N N . ARG A 1 276 ? -25.098 -2.739 33.222 1.00 78.88 276 ARG A N 1
ATOM 2186 C CA . ARG A 1 276 ? -25.018 -3.683 34.349 1.00 78.88 276 ARG A CA 1
ATOM 2187 C C . ARG A 1 276 ? -23.805 -4.614 34.264 1.00 78.88 276 ARG A C 1
ATOM 2189 O O . ARG A 1 276 ? -23.472 -5.226 35.274 1.00 78.88 276 ARG A O 1
ATOM 2196 N N . ASP A 1 277 ? -23.138 -4.721 33.110 1.00 75.38 277 ASP A N 1
ATOM 2197 C CA . ASP A 1 277 ? -21.915 -5.517 32.977 1.00 75.38 277 ASP A CA 1
ATOM 2198 C C . ASP A 1 277 ? -20.672 -4.676 33.350 1.00 75.38 277 ASP A C 1
ATOM 2200 O O . ASP A 1 277 ? -20.268 -3.783 32.591 1.00 75.38 277 ASP A O 1
ATOM 2204 N N . PRO A 1 278 ? -20.008 -4.959 34.489 1.00 68.94 278 PRO A N 1
ATOM 2205 C CA . PRO A 1 278 ? -18.839 -4.202 34.931 1.00 68.94 278 PRO A CA 1
ATOM 2206 C C . PRO A 1 278 ? -17.653 -4.310 33.963 1.00 68.94 278 PRO A C 1
ATOM 2208 O O . PRO A 1 278 ? -16.775 -3.449 33.976 1.00 68.94 278 PRO A O 1
ATOM 2211 N N . ARG A 1 279 ? -17.615 -5.333 33.097 1.00 70.25 279 ARG A N 1
ATOM 2212 C CA . ARG A 1 279 ? -16.544 -5.513 32.104 1.00 70.25 279 ARG A CA 1
ATOM 2213 C C . ARG A 1 279 ? -16.675 -4.560 30.915 1.00 70.25 279 ARG A C 1
ATOM 2215 O O . ARG A 1 279 ? -15.678 -4.286 30.254 1.00 70.25 279 ARG A O 1
ATOM 2222 N N . LEU A 1 280 ? -17.883 -4.066 30.640 1.00 70.88 280 LEU A N 1
ATOM 2223 C CA . LEU A 1 280 ? -18.178 -3.176 29.510 1.00 70.88 280 LEU A CA 1
ATOM 2224 C C . LEU A 1 280 ? -18.249 -1.700 29.921 1.00 70.88 280 LEU A C 1
ATOM 2226 O O . LEU A 1 280 ? -18.028 -0.820 29.092 1.00 70.88 280 LEU A O 1
ATOM 2230 N N . LEU A 1 281 ? -18.488 -1.435 31.206 1.00 61.78 281 LEU A N 1
ATOM 2231 C CA . LEU A 1 281 ? -18.626 -0.104 31.805 1.00 61.78 281 LEU A CA 1
ATOM 2232 C C . LEU A 1 281 ? -17.525 0.910 31.427 1.00 61.78 281 LEU A C 1
ATOM 2234 O O . LEU A 1 281 ? -17.877 2.041 31.095 1.00 61.78 281 LEU A O 1
ATOM 2238 N N . PRO A 1 282 ? -16.221 0.555 31.405 1.00 66.50 282 PRO A N 1
ATOM 2239 C CA . PRO A 1 282 ? -15.157 1.513 31.084 1.00 66.50 282 PRO A CA 1
ATOM 2240 C C . PRO A 1 282 ? -15.181 2.026 29.637 1.00 66.50 282 PRO A C 1
ATOM 2242 O O . PRO A 1 282 ? -14.541 3.028 29.332 1.00 66.50 282 PRO A O 1
ATOM 2245 N N . LYS A 1 283 ? -15.860 1.314 28.730 1.00 68.88 283 LYS A N 1
ATOM 2246 C CA . LYS A 1 283 ? -15.874 1.576 27.282 1.00 68.88 283 LYS A CA 1
ATOM 2247 C C . LYS A 1 283 ? -17.288 1.494 26.707 1.00 68.88 283 LYS A C 1
ATOM 2249 O O . LYS A 1 283 ? -17.460 1.132 25.545 1.00 68.88 283 LYS A O 1
ATOM 2254 N N . LEU A 1 284 ? -18.303 1.789 27.520 1.00 74.31 284 LEU A N 1
ATOM 2255 C CA . LEU A 1 284 ? -19.687 1.738 27.068 1.00 74.31 284 LEU A CA 1
ATOM 2256 C C . LEU A 1 284 ? -19.936 2.883 26.067 1.00 74.31 284 LEU A C 1
ATOM 2258 O O . LEU A 1 284 ? -19.773 4.048 26.438 1.00 74.31 284 LEU A O 1
ATOM 2262 N N . PRO A 1 285 ? -20.320 2.584 24.814 1.00 80.75 285 PRO A N 1
ATOM 2263 C CA . PRO A 1 285 ? -20.580 3.615 23.822 1.00 80.75 285 PRO A CA 1
ATOM 2264 C C . PRO A 1 285 ? -21.846 4.420 24.160 1.00 80.75 285 PRO A C 1
ATOM 2266 O O . PRO A 1 285 ? -22.742 3.922 24.856 1.00 80.75 285 PRO A O 1
ATOM 2269 N N . PRO A 1 286 ? -21.967 5.655 23.647 1.00 83.38 286 PRO A N 1
ATOM 2270 C CA . PRO A 1 286 ? -23.219 6.400 23.696 1.00 83.38 286 PRO A CA 1
ATOM 2271 C C . PRO A 1 286 ? -24.317 5.693 22.881 1.00 83.38 286 PRO A C 1
ATOM 2273 O O . PRO A 1 286 ? -24.043 4.837 22.036 1.00 83.38 286 PRO A O 1
ATOM 2276 N N . GLN A 1 287 ? -25.581 6.038 23.145 1.00 82.50 287 GLN A N 1
ATOM 2277 C CA . GLN A 1 287 ? -26.734 5.324 22.581 1.00 82.50 287 GLN A CA 1
ATOM 2278 C C . GLN A 1 287 ? -26.738 5.306 21.046 1.00 82.50 287 GLN A C 1
ATOM 2280 O O . GLN A 1 287 ? -27.042 4.271 20.459 1.00 82.50 287 GLN A O 1
ATOM 2285 N N . HIS A 1 288 ? -26.354 6.401 20.386 1.00 83.50 288 HIS A N 1
ATOM 2286 C CA . HIS A 1 288 ? -26.321 6.473 18.922 1.00 83.50 288 HIS A CA 1
ATOM 2287 C C . HIS A 1 288 ? -25.230 5.586 18.304 1.00 83.50 288 HIS A C 1
ATOM 2289 O O . HIS A 1 288 ? -25.490 4.911 17.314 1.00 83.50 288 HIS A O 1
ATOM 2295 N N . VAL A 1 289 ? -24.050 5.495 18.927 1.00 83.19 289 VAL A N 1
ATOM 2296 C CA . VAL A 1 289 ? -22.983 4.566 18.503 1.00 83.19 289 VAL A CA 1
ATOM 2297 C C . VAL A 1 289 ? -23.432 3.117 18.680 1.00 83.19 289 VAL A C 1
ATOM 2299 O O . VAL A 1 289 ? -23.186 2.277 17.815 1.00 83.19 289 VAL A O 1
ATOM 2302 N N . LEU A 1 290 ? -24.119 2.810 19.787 1.00 82.62 290 LEU A N 1
ATOM 2303 C CA . LEU A 1 290 ? -24.682 1.480 20.012 1.00 82.62 290 LEU A CA 1
ATOM 2304 C C . LEU A 1 290 ? -25.751 1.138 18.962 1.00 82.62 290 LEU A C 1
ATOM 2306 O O . LEU A 1 290 ? -25.790 0.006 18.486 1.00 82.62 290 LEU A O 1
ATOM 2310 N N . LEU A 1 291 ? -26.584 2.106 18.573 1.00 83.88 291 LEU A N 1
ATOM 2311 C CA . LEU A 1 291 ? -27.578 1.936 17.514 1.00 83.88 291 LEU A CA 1
ATOM 2312 C C . LEU A 1 291 ? -26.915 1.594 16.175 1.00 83.88 291 LEU A C 1
ATOM 2314 O O . LEU A 1 291 ? -27.292 0.598 15.558 1.00 83.88 291 LEU A O 1
ATOM 2318 N N . GLU A 1 292 ? -25.914 2.370 15.750 1.00 82.50 292 GLU A N 1
ATOM 2319 C CA . GLU A 1 292 ? -25.167 2.101 14.514 1.00 82.50 292 GLU A CA 1
ATOM 2320 C C . GLU A 1 292 ? -24.448 0.754 14.558 1.00 82.50 292 GLU A C 1
ATOM 2322 O O . GLU A 1 292 ? -24.464 -0.013 13.594 1.00 82.50 292 GLU A O 1
ATOM 2327 N N . PHE A 1 293 ? -23.899 0.388 15.715 1.00 81.75 293 PHE A N 1
ATOM 2328 C CA . PHE A 1 293 ? -23.288 -0.921 15.883 1.00 81.75 293 PHE A CA 1
ATOM 2329 C C . PHE A 1 293 ? -24.283 -2.060 15.672 1.00 81.75 293 PHE A C 1
ATOM 2331 O O . PHE A 1 293 ? -23.976 -3.016 14.958 1.00 81.75 293 PHE A O 1
ATOM 2338 N N . VAL A 1 294 ? -25.469 -1.955 16.278 1.00 81.56 294 VAL A N 1
ATOM 2339 C CA . VAL A 1 294 ? -26.529 -2.961 16.164 1.00 81.56 294 VAL A CA 1
ATOM 2340 C C . VAL A 1 294 ? -27.086 -3.019 14.739 1.00 81.56 294 VAL A C 1
ATOM 2342 O O . VAL A 1 294 ? -27.368 -4.114 14.257 1.00 81.56 294 VAL A O 1
ATOM 2345 N N . ARG A 1 295 ? -27.176 -1.888 14.023 1.00 82.62 295 ARG A N 1
ATOM 2346 C CA . ARG A 1 295 ? -27.526 -1.864 12.588 1.00 82.62 295 ARG A CA 1
ATOM 2347 C C . ARG A 1 295 ? -26.549 -2.675 11.740 1.00 82.62 295 ARG A C 1
ATOM 2349 O O . ARG A 1 295 ? -26.965 -3.348 10.803 1.00 82.62 295 ARG A O 1
ATOM 2356 N N . GLN A 1 296 ? -25.268 -2.643 12.093 1.00 79.81 296 GLN A N 1
ATOM 2357 C CA . GLN A 1 296 ? -24.201 -3.373 11.407 1.00 79.81 296 GLN A CA 1
ATOM 2358 C C . GLN A 1 296 ? -23.981 -4.800 11.964 1.00 79.81 296 GLN A C 1
ATOM 2360 O O . GLN A 1 296 ? -23.041 -5.494 11.565 1.00 79.81 296 GLN A O 1
ATOM 2365 N N . MET A 1 297 ? -24.780 -5.271 12.933 1.00 77.00 297 MET A N 1
ATOM 2366 C CA . MET A 1 297 ? -24.663 -6.632 13.474 1.00 77.00 297 MET A CA 1
ATOM 2367 C C . MET A 1 297 ? -25.451 -7.651 12.635 1.00 77.00 297 MET A C 1
ATOM 2369 O O . MET A 1 297 ? -26.647 -7.470 12.403 1.00 77.00 297 MET A O 1
ATOM 2373 N N . PRO A 1 298 ? -24.839 -8.786 12.249 1.00 72.06 298 PRO A N 1
ATOM 2374 C CA . PRO A 1 298 ? -25.559 -9.846 11.558 1.00 72.06 298 PRO A CA 1
ATOM 2375 C C . PRO A 1 298 ? -26.569 -10.513 12.504 1.00 72.06 298 PRO A C 1
ATOM 2377 O O . PRO A 1 298 ? -26.203 -10.980 13.584 1.00 72.06 298 PRO A O 1
ATOM 2380 N N . GLY A 1 299 ? -27.832 -10.588 12.075 1.00 72.38 299 GLY A N 1
ATOM 2381 C CA . GLY A 1 299 ? -28.911 -11.280 12.794 1.00 72.38 299 GLY A CA 1
ATOM 2382 C C . GLY A 1 299 ? -29.797 -10.392 13.673 1.00 72.38 299 GLY A C 1
ATOM 2383 O O . GLY A 1 299 ? -30.810 -10.878 14.173 1.00 72.38 299 GLY A O 1
ATOM 2384 N N . VAL A 1 300 ? -29.486 -9.100 13.814 1.00 77.00 300 VAL A N 1
ATOM 2385 C CA . VAL A 1 300 ? -30.324 -8.144 14.555 1.00 77.00 300 VAL A CA 1
ATOM 2386 C C . VAL A 1 300 ? -31.038 -7.214 13.576 1.00 77.00 300 VAL A C 1
ATOM 2388 O O . VAL A 1 300 ? -30.456 -6.757 12.597 1.00 77.00 300 VAL A O 1
ATOM 2391 N N . ARG A 1 301 ? -32.326 -6.944 13.814 1.00 76.75 301 ARG A N 1
ATOM 2392 C CA . ARG A 1 301 ? -33.109 -5.981 13.029 1.00 76.75 301 ARG A CA 1
ATOM 2393 C C . ARG A 1 301 ? -33.555 -4.832 13.917 1.00 76.75 301 ARG A C 1
ATOM 2395 O O . ARG A 1 301 ? -34.312 -5.040 14.860 1.00 76.75 301 ARG A O 1
ATOM 2402 N N . VAL A 1 302 ? -33.123 -3.627 13.570 1.00 78.44 302 VAL A N 1
ATOM 2403 C CA . VAL A 1 302 ? -33.607 -2.388 14.183 1.00 78.44 302 VAL A CA 1
ATOM 2404 C C . VAL A 1 302 ? -34.910 -1.986 13.489 1.00 78.44 302 VAL A C 1
ATOM 2406 O O . VAL A 1 302 ? -34.963 -1.927 12.261 1.00 78.44 302 VAL A O 1
ATOM 2409 N N . LYS A 1 303 ? -35.975 -1.746 14.260 1.00 72.62 303 LYS A N 1
ATOM 2410 C CA . LYS A 1 303 ? -37.257 -1.229 13.760 1.00 72.62 303 LYS A CA 1
ATOM 2411 C C . LYS A 1 303 ? -37.554 0.108 14.435 1.00 72.62 303 LYS A C 1
ATOM 2413 O O . LYS A 1 303 ? -37.647 0.144 15.657 1.00 72.62 303 LYS A O 1
ATOM 2418 N N . GLY A 1 304 ? -37.748 1.150 13.626 1.00 62.03 304 GLY A N 1
ATOM 2419 C CA . GLY A 1 304 ? -37.992 2.520 14.086 1.00 62.03 304 GLY A CA 1
ATOM 2420 C C . GLY A 1 304 ? -36.698 3.313 14.306 1.00 62.03 304 GLY A C 1
ATOM 2421 O O . GLY A 1 304 ? -35.699 2.764 14.770 1.00 62.03 304 GLY A O 1
ATOM 2422 N N . THR A 1 305 ? -36.728 4.583 13.905 1.00 45.88 305 THR A N 1
ATOM 2423 C CA . THR A 1 305 ? -35.762 5.642 14.249 1.00 45.88 305 THR A CA 1
ATOM 2424 C C . THR A 1 305 ? -36.297 6.455 15.407 1.00 45.88 305 THR A C 1
ATOM 2426 O O . THR A 1 305 ? -37.490 6.822 15.316 1.00 45.88 305 THR A O 1
#

InterPro domains:
  IPR000943 RNA polymerase sigma-70 [PR00046] (75-90)
  IPR000943 RNA polymerase sigma-70 [PR00046] (90-101)
  IPR007630 RNA polymerase sigma-70 region 4 [PF04545] (59-96)
  IPR013324 RNA polymerase sigma factor, region 3/4-like [SSF88659] (57-100)
  IPR036388 Winged helix-like DNA-binding domain superfamily [G3DSA:1.10.10.10] (47-109)

Sequence (305 aa):
RSIDELSTALLERKIDPFDLGYVIRCLRDLRKLLEKMPSLTLEGELAEIFASNDHQRNLDVLIMFRGWWDGRQYTLREVGEEFGLTRERVRQICARLIRRYERVSHIAAPVMDSVPEIIEQCVPCTASTIEAELIQHGLTKVNVRLETVLASAELLKRPMKVAIAKIGGRRMVAPPKQLKIIKMIATLAKKESHCHGMATVDAIGQAISKKFPKCGGTALVREILPLFEDFNWLDEQLGWFRADKVRKNGVPIAVDKVLSVAGKVTLKELHEALRRDPRLLPKLPPQHVLLEFVRQMPGVRVKGT

Radius of gyration: 28.1 Å; chains: 1; bounding box: 70×51×73 Å

Organism: NCBI:txid412755